Protein 5LDG (pdb70)

B-factor: mean 19.34, std 11.04, range [6.92, 69.61]

Secondary structure (DSSP, 8-state):
--EEEESS-SSHHHHHHHHHHHHTT-EEEEEESSHHHHHHHHHHHHHHHT--GGGEEEEE--TT-HHHHHHHHHHHHHHTS--SEEEE-------EEEE-TTHHHHHHHHHHHHHHHHHTT--SPPP---SSSEEEE--HHHHHHHHIIIIIHHHHHHHHHHHHHTTSSS-EEEEE--GGG-GGG---HHHHHHHH-GGG--HHHHHHHHHHHHHHHHTT-TTTTT--SSSHHHHHHHHHHHHHHHHHHHH-TTSEEEEE---SB-SGGGTT-SSB-HHHHHHHHHHHHTPPTT---S-EE-HHHHHT--

Nearest PDB structures (foldseek):
  5ldg-assembly1_A  TM=1.003E+00  e=4.487E-65  Mentha x piperita
  5l51-assembly1_A  TM=9.576E-01  e=4.868E-38  Mentha x piperita
  5o98-assembly2_B  TM=9.513E-01  e=1.237E-37  Catharanthus roseus
  5o98-assembly1_A  TM=9.512E-01  e=1.201E-36  Catharanthus roseus
  3o26-assembly1_A  TM=8.860E-01  e=5.470E-38  Papaver somniferum

Solvent-accessible surface area: 13817 Å² total; per-residue (Å²): 151,109,28,0,0,0,2,23,0,30,113,23,26,0,18,16,0,0,51,26,0,0,107,127,37,2,14,0,0,0,0,0,148,55,89,142,122,0,86,97,6,47,129,113,0,21,154,86,24,136,38,75,113,113,62,0,23,25,42,51,4,35,10,54,66,109,75,13,6,56,48,0,16,103,45,0,147,92,110,39,34,38,0,2,2,0,0,4,20,22,32,43,18,12,24,97,40,93,55,61,64,52,0,9,18,39,13,15,102,23,1,54,160,5,10,121,39,13,115,92,48,52,192,139,14,75,134,66,182,28,184,22,138,14,72,13,57,47,116,44,103,21,2,73,80,0,0,36,15,2,1,24,0,7,9,71,0,1,71,35,0,12,83,9,0,106,118,10,114,37,7,8,1,0,1,11,5,15,16,10,2,27,52,80,0,1,93,11,102,110,0,53,44,17,3,38,54,79,144,153,21,55,43,123,59,0,33,99,0,0,83,57,0,12,128,12,18,146,97,56,94,27,131,121,28,81,4,2,83,11,5,0,5,25,1,1,0,16,2,0,2,18,2,9,0,46,24,1,10,133,136,35,94,86,2,48,1,2,0,0,10,11,19,24,4,87,9,76,81,12,87,106,30,15,100,30,47,40,44,68,0,0,76,0,0,9,46,2,1,34,8,72,105,69,15,51,34,11,46,62,20,41,38,114,139,0,57,84,54,118

Structure (mmCIF, N/CA/C/O backbone):
data_5LDG
#
_entry.id   5LDG
#
_cell.length_a   60.560
_cell.length_b   65.490
_cell.length_c   95.109
_cell.angle_alpha   90.00
_cell.angle_beta   90.00
_cell.angle_gamma   90.00
#
_symmetry.space_group_name_H-M   'P 21 21 21'
#
loop_
_entity.id
_entity.type
_entity.pdbx_description
1 polymer '(-)-isopiperitenone reductase'
2 non-polymer 'NADP NICOTINAMIDE-ADENINE-DINUCLEOTIDE PHOSPHATE'
3 non-polymer (-)-Isopiperitenone
4 water water
#
loop_
_atom_site.group_PDB
_atom_site.id
_atom_site.type_symbol
_atom_site.label_atom_id
_atom_site.label_alt_id
_atom_site.label_comp_id
_atom_site.label_asym_id
_atom_site.label_entity_id
_atom_site.label_seq_id
_atom_site.pdbx_PDB_ins_code
_atom_site.Cartn_x
_atom_site.Cartn_y
_atom_site.Cartn_z
_atom_site.occupancy
_atom_site.B_iso_or_equiv
_atom_site.auth_seq_id
_atom_site.auth_comp_id
_atom_site.auth_asym_id
_atom_site.auth_atom_id
_atom_site.pdbx_PDB_model_num
ATOM 1 N N . GLN A 1 7 ? -26.896 -33.305 34.297 1.00 32.46 5 GLN A N 1
ATOM 2 C CA . GLN A 1 7 ? -26.777 -32.959 32.880 1.00 26.35 5 GLN A CA 1
ATOM 3 C C . GLN A 1 7 ? -25.524 -32.120 32.645 1.00 20.60 5 GLN A C 1
ATOM 4 O O . GLN A 1 7 ? -24.945 -31.598 33.576 1.00 21.04 5 GLN A O 1
ATOM 17 N N . ARG A 1 8 ? -25.124 -31.961 31.378 1.00 16.43 6 ARG A N 1
ATOM 18 C CA A ARG A 1 8 ? -24.105 -30.998 30.985 0.54 14.24 6 ARG A CA 1
ATOM 19 C CA B ARG A 1 8 ? -24.111 -30.998 30.987 0.46 14.39 6 ARG A CA 1
ATOM 20 C C . ARG A 1 8 ? -24.777 -29.886 30.188 1.00 13.85 6 ARG A C 1
ATOM 21 O O . ARG A 1 8 ? -25.703 -30.143 29.406 1.00 14.87 6 ARG A O 1
ATOM 59 N N . TYR A 1 9 ? -24.295 -28.658 30.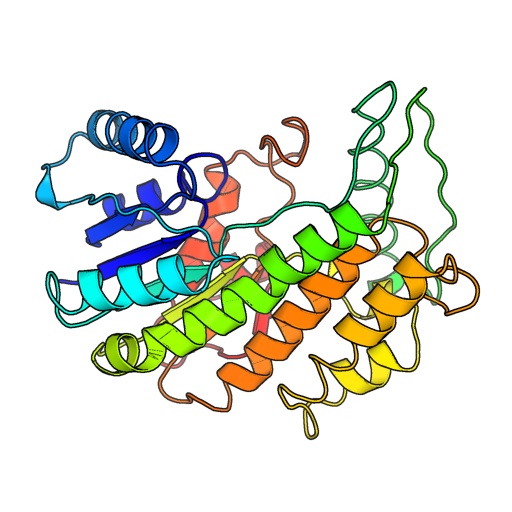376 1.00 11.27 7 TYR A N 1
ATOM 60 C CA . TYR A 1 9 ? -24.844 -27.470 29.727 1.00 10.63 7 TYR A CA 1
ATOM 61 C C . TYR A 1 9 ? -23.738 -26.768 28.963 1.00 10.12 7 TYR A C 1
ATOM 62 O O . TYR A 1 9 ? -22.641 -26.567 29.498 1.00 11.36 7 TYR A O 1
ATOM 80 N N . ALA A 1 10 ? -24.045 -26.331 27.736 1.00 9.96 8 ALA A N 1
ATOM 81 C CA . ALA A 1 10 ? -23.085 -25.629 26.897 1.00 8.62 8 ALA A CA 1
ATOM 82 C C . ALA A 1 10 ? -23.705 -24.341 26.404 1.00 10.08 8 ALA A C 1
ATOM 83 O O . ALA A 1 10 ? -24.852 -24.338 25.983 1.00 13.32 8 ALA A O 1
ATOM 90 N N . LEU A 1 11 ? -22.927 -23.268 26.404 1.00 8.66 9 LEU A N 1
ATOM 91 C CA . LEU A 1 11 ? -23.355 -21.999 25.834 1.00 8.34 9 LEU A CA 1
ATOM 92 C C . LEU A 1 11 ? -22.494 -21.736 24.612 1.00 7.91 9 LEU A C 1
ATOM 93 O O . LEU A 1 11 ? -21.267 -21.821 24.691 1.00 8.98 9 LEU A O 1
ATOM 98 N N . VAL A 1 12 ? -23.133 -21.408 23.491 1.00 7.98 10 VAL A N 1
ATOM 99 C CA . VAL A 1 12 ? -22.416 -21.096 22.257 1.00 7.68 10 VAL A CA 1
ATOM 100 C C . VAL A 1 12 ? -22.784 -19.673 21.843 1.00 7.11 10 VAL A C 1
ATOM 101 O O . VAL A 1 12 ? -23.972 -19.338 21.747 1.00 7.97 10 VAL A O 1
ATOM 114 N N . THR A 1 13 ? -21.775 -18.844 21.586 1.00 7.62 11 THR A N 1
ATOM 115 C CA . THR A 1 13 ? -22.028 -17.490 21.132 1.00 7.47 11 THR A CA 1
ATOM 116 C C . THR A 1 13 ? -22.082 -17.449 19.605 1.00 7.25 11 THR A C 1
ATOM 117 O O . THR A 1 13 ? -21.498 -18.289 18.915 1.00 7.84 11 THR A O 1
ATOM 128 N N . GLY A 1 14 ? -22.786 -16.453 19.064 1.00 8.07 12 GLY A N 1
ATOM 129 C CA . GLY A 1 14 ? -22.897 -16.322 17.621 1.00 8.40 12 GLY A CA 1
ATOM 130 C C . GLY A 1 14 ? -23.455 -17.573 16.973 1.00 8.33 12 GLY A C 1
ATOM 131 O O . GLY A 1 14 ? -22.863 -18.119 16.034 1.00 9.48 12 GLY A O 1
ATOM 135 N N . ALA A 1 15 ? -24.593 -18.055 17.494 1.00 8.48 13 ALA A N 1
ATOM 136 C CA . ALA A 1 15 ? -25.085 -19.378 17.157 1.00 8.80 13 ALA A CA 1
ATOM 137 C C . ALA A 1 15 ? -26.317 -19.365 16.266 1.00 9.00 13 ALA A C 1
ATOM 138 O O . ALA A 1 15 ? -26.908 -20.423 16.022 1.00 9.76 13 ALA A O 1
ATOM 145 N N . ASN A 1 16 ? -26.743 -18.193 15.784 1.00 8.58 14 ASN A N 1
ATOM 146 C CA . ASN A 1 16 ? -27.892 -18.135 14.903 1.00 9.07 14 ASN A CA 1
ATOM 147 C C . ASN A 1 16 ? -27.588 -18.584 13.492 1.00 9.49 14 ASN A C 1
ATOM 148 O O . ASN A 1 16 ? -28.529 -18.806 12.747 1.00 11.02 14 ASN A O 1
ATOM 159 N N . LYS A 1 17 ? -26.328 -18.689 13.092 1.00 8.71 15 LYS A N 1
ATOM 160 C CA . LYS A 1 17 ? -25.979 -19.108 11.748 1.00 9.01 15 LYS A CA 1
ATOM 161 C C . LYS A 1 17 ? -24.544 -19.603 11.773 1.00 8.63 15 LYS A C 1
ATOM 162 O O . LYS A 1 17 ? -23.851 -19.538 12.795 1.00 9.43 15 LYS A O 1
ATOM 181 N N . GLY A 1 18 ? -24.086 -20.081 10.630 1.00 8.92 16 GLY A N 1
ATOM 182 C CA . GLY A 1 18 ? -22.707 -20.403 10.436 1.00 10.20 16 GLY A CA 1
ATOM 183 C C . GLY A 1 18 ? -22.224 -21.549 11.297 1.00 9.10 16 GLY A C 1
ATOM 184 O O . GLY A 1 18 ? -22.963 -22.468 11.646 1.00 10.37 16 GLY A O 1
ATOM 188 N N . ILE A 1 19 ? -20.945 -21.489 11.639 1.00 8.28 17 ILE A N 1
ATOM 189 C CA . ILE A 1 19 ? -20.329 -22.561 12.411 1.00 8.40 17 ILE A CA 1
ATOM 190 C C . ILE A 1 19 ? -21.017 -22.710 13.761 1.00 8.21 17 ILE A C 1
ATOM 191 O O . ILE A 1 19 ? -21.236 -23.817 14.237 1.00 9.42 17 ILE A O 1
ATOM 207 N N . GLY A 1 20 ? -21.390 -21.600 14.390 1.00 8.01 18 GLY A N 1
ATOM 208 C CA . GLY A 1 20 ? -21.979 -21.649 15.710 1.00 8.55 18 GLY A CA 1
ATOM 209 C C . GLY A 1 20 ? -23.257 -22.457 15.751 1.00 7.67 18 GLY A C 1
ATOM 210 O O . GLY A 1 20 ? -23.523 -23.211 16.701 1.00 8.15 18 GLY A O 1
ATOM 214 N N . PHE A 1 21 ? -24.103 -22.280 14.739 1.00 8.20 19 PHE A N 1
ATOM 215 C CA . PHE A 1 21 ? -25.337 -23.062 14.638 1.00 8.12 19 PHE A CA 1
ATOM 216 C C . PHE A 1 21 ? -25.025 -24.549 14.590 1.00 7.85 19 PHE A C 1
ATOM 217 O O . PHE A 1 21 ? -25.705 -25.361 15.241 1.00 8.58 19 PHE A O 1
ATOM 234 N N . GLU A 1 22 ? -24.023 -24.932 13.805 1.00 8.08 20 GLU A N 1
ATOM 235 C CA A GLU A 1 22 ? -23.674 -26.351 13.708 0.53 7.24 20 GLU A CA 1
ATOM 236 C CA B GLU A 1 22 ? -23.635 -26.338 13.684 0.47 8.40 20 GLU A CA 1
ATOM 237 C C . GLU A 1 22 ? -23.013 -26.874 14.976 1.00 7.75 20 GLU A C 1
ATOM 238 O O . GLU A 1 22 ? -23.157 -28.056 15.293 1.00 8.80 20 GLU A O 1
ATOM 249 N N . ILE A 1 23 ? -22.259 -26.040 15.702 1.00 7.28 21 ILE A N 1
ATOM 250 C CA . ILE A 1 23 ? -21.752 -26.469 16.997 1.00 7.07 21 ILE A CA 1
ATOM 251 C C . ILE A 1 23 ? -22.922 -26.846 17.892 1.00 7.40 21 ILE A C 1
ATOM 252 O O . ILE A 1 23 ? -22.881 -27.852 18.600 1.00 8.39 21 ILE A O 1
ATOM 268 N N . CYS A 1 24 ? -23.966 -26.011 17.917 1.00 7.65 22 CYS A N 1
ATOM 269 C CA . CYS A 1 24 ? -25.134 -26.328 18.720 1.00 7.68 22 CYS A CA 1
ATOM 270 C C . CYS A 1 24 ? -25.738 -27.661 18.312 1.00 8.24 22 CYS A C 1
ATOM 271 O O . CYS A 1 24 ? -26.109 -28.468 19.172 1.00 9.13 22 CYS A O 1
ATOM 279 N N . ARG A 1 25 ? -25.860 -27.912 17.003 1.00 8.57 23 ARG A N 1
ATOM 280 C CA . ARG A 1 25 ? -26.401 -29.183 16.537 1.00 8.23 23 ARG A CA 1
ATOM 281 C C . ARG A 1 25 ? -25.593 -30.354 17.080 1.00 9.02 23 ARG A C 1
ATOM 282 O O . ARG A 1 25 ? -26.146 -31.316 17.629 1.00 9.87 23 ARG A O 1
ATOM 303 N N . GLN A 1 26 ? -24.278 -30.296 16.915 1.00 8.74 24 GLN A N 1
ATOM 304 C CA . GLN A 1 26 ? -23.428 -31.425 17.262 1.00 9.26 24 GLN A CA 1
ATOM 305 C C . GLN A 1 26 ? -23.367 -31.653 18.757 1.00 9.42 24 GLN A C 1
ATOM 306 O O . GLN A 1 26 ? -23.333 -32.798 19.206 1.00 11.37 24 GLN A O 1
ATOM 320 N N . LEU A 1 27 ? -23.333 -30.585 19.543 1.00 9.02 25 LEU A N 1
ATOM 321 C CA . LEU A 1 27 ? -23.367 -30.787 20.987 1.00 8.93 25 LEU A CA 1
ATOM 322 C C . LEU A 1 27 ? -24.702 -31.352 21.437 1.00 9.97 25 LEU A C 1
ATOM 323 O O . LEU A 1 27 ? -24.755 -32.233 22.307 1.00 11.30 25 LEU A O 1
ATOM 339 N N . ALA A 1 28 ? -25.811 -30.845 20.879 1.00 9.38 26 ALA A N 1
ATOM 340 C CA . ALA A 1 28 ? -27.115 -31.352 21.282 1.00 10.75 26 ALA A CA 1
ATOM 341 C C . ALA A 1 28 ? -27.243 -32.825 20.936 1.00 12.25 26 ALA A C 1
ATOM 342 O O . ALA A 1 28 ? -27.831 -33.596 21.697 1.00 14.26 26 ALA A O 1
ATOM 349 N N . GLU A 1 29 ? -26.683 -33.231 19.797 1.00 13.55 27 GLU A N 1
ATOM 350 C CA . GLU A 1 29 ? -26.727 -34.636 19.401 1.00 15.48 27 GLU A CA 1
ATOM 351 C C . GLU A 1 29 ? -25.988 -35.521 20.385 1.00 16.79 27 GLU A C 1
ATOM 352 O O . GLU A 1 29 ? -26.272 -36.721 20.463 1.00 21.17 27 GLU A O 1
ATOM 364 N N . LYS A 1 30 ? -25.012 -34.974 21.109 1.00 17.22 28 LYS A N 1
ATOM 365 C CA . LYS A 1 30 ? -24.301 -35.732 22.129 1.00 20.12 28 LYS A CA 1
ATOM 366 C C . LYS A 1 30 ? -25.065 -35.783 23.446 1.00 21.27 28 LYS A C 1
ATOM 367 O O . LYS A 1 30 ? -24.577 -36.401 24.398 1.00 25.35 28 LYS A O 1
ATOM 386 N N . GLY A 1 31 ? -26.228 -35.145 23.541 1.00 19.17 29 GLY A N 1
ATOM 387 C CA . GLY A 1 31 ? -27.014 -35.121 24.752 1.00 19.01 29 GLY A CA 1
ATOM 388 C C . GLY A 1 31 ? -26.747 -33.958 25.670 1.00 18.07 29 GLY A C 1
ATOM 389 O O . GLY A 1 31 ? -27.287 -33.930 26.784 1.00 21.40 29 GLY A O 1
ATOM 393 N N . ILE A 1 32 ? -25.951 -33.011 25.249 1.00 13.62 30 ILE A N 1
ATOM 394 C CA . ILE A 1 32 ? -25.662 -31.839 26.042 1.00 13.42 30 ILE A CA 1
ATOM 395 C C . ILE A 1 32 ? -26.784 -30.847 25.834 1.00 12.07 30 ILE A C 1
ATOM 396 O O . ILE A 1 32 ? -27.260 -30.669 24.704 1.00 12.59 30 ILE A O 1
ATOM 412 N N . ILE A 1 33 ? -27.227 -30.208 26.919 1.00 11.77 31 ILE A N 1
ATOM 413 C CA . ILE A 1 33 ? -28.265 -29.188 26.815 1.00 12.30 31 ILE A CA 1
ATOM 414 C C . ILE A 1 33 ? -27.584 -27.913 26.359 1.00 10.04 31 ILE A C 1
ATOM 415 O O . ILE A 1 33 ? -26.629 -27.445 26.987 1.00 12.04 31 ILE A O 1
ATOM 431 N N . VAL A 1 34 ? -28.048 -27.364 25.244 1.00 9.61 32 VAL A N 1
ATOM 432 C CA . VAL A 1 34 ? -27.365 -26.266 24.593 1.00 9.10 32 VAL A CA 1
ATOM 433 C C . VAL A 1 34 ? -28.154 -24.983 24.787 1.00 9.76 32 VAL A C 1
ATOM 434 O O . VAL A 1 34 ? -29.366 -24.935 24.511 1.00 10.49 32 VAL A O 1
ATOM 447 N N . ILE A 1 35 ? -27.444 -23.940 25.205 1.00 9.13 33 ILE A N 1
ATOM 448 C CA . ILE A 1 35 ? -27.961 -22.576 25.200 1.00 9.83 33 ILE A CA 1
ATOM 449 C C . ILE A 1 35 ? -27.442 -21.904 23.931 1.00 8.60 33 ILE A C 1
ATOM 450 O O . ILE A 1 35 ? -26.253 -21.561 23.816 1.00 9.76 33 ILE A O 1
ATOM 455 N N . LEU A 1 36 ? -28.324 -21.802 22.944 1.00 9.30 34 LEU A N 1
ATOM 456 C CA . LEU A 1 36 ? -28.036 -21.140 21.681 1.00 8.25 34 LEU A CA 1
ATOM 457 C C . LEU A 1 36 ? -28.225 -19.658 21.919 1.00 8.58 34 LEU A C 1
ATOM 458 O O . LEU A 1 36 ? -29.290 -19.239 22.370 1.00 10.71 34 LEU A O 1
ATOM 474 N N . THR A 1 37 ? -27.198 -18.866 21.651 1.00 8.21 35 THR A N 1
ATOM 475 C CA . THR A 1 37 ? -27.292 -17.437 21.896 1.00 9.08 35 THR A CA 1
ATOM 476 C C . THR A 1 37 ? -27.042 -16.664 20.606 1.00 8.45 35 THR A C 1
ATOM 477 O O . THR A 1 37 ? -26.370 -17.143 19.683 1.00 9.39 35 THR A O 1
ATOM 488 N N . SER A 1 38 ? -27.583 -15.450 20.555 1.00 9.29 36 SER A N 1
ATOM 489 C CA A SER A 1 38 ? -27.375 -14.589 19.402 0.48 10.50 36 SER A CA 1
ATOM 490 C CA B SER A 1 38 ? -27.463 -14.601 19.381 0.52 8.96 36 SER A CA 1
ATOM 491 C C . SER A 1 38 ? -27.659 -13.158 19.821 1.00 8.87 36 SER A C 1
ATOM 492 O O . SER A 1 38 ? -28.411 -12.904 20.758 1.00 9.81 36 SER A O 1
ATOM 505 N N . ARG A 1 39 ? -27.031 -12.231 19.113 1.00 8.89 37 ARG A N 1
ATOM 506 C CA . ARG A 1 39 ? -27.192 -10.828 19.484 1.00 10.05 37 ARG A CA 1
ATOM 507 C C . ARG A 1 39 ? -28.554 -10.277 19.113 1.00 11.18 37 ARG A C 1
ATOM 508 O O . ARG A 1 39 ? -29.065 -9.394 19.816 1.00 12.63 37 ARG A O 1
ATOM 529 N N . ASN A 1 40 ? -29.147 -10.767 18.022 1.00 10.58 38 ASN A N 1
ATOM 530 C CA . ASN A 1 40 ? -30.467 -10.354 17.584 1.00 12.53 38 ASN A CA 1
ATOM 531 C C . ASN A 1 40 ? -31.474 -11.399 18.063 1.00 12.70 38 ASN A C 1
ATOM 532 O O . ASN A 1 40 ? -31.344 -12.588 17.758 1.00 12.62 38 ASN A O 1
ATOM 543 N N A GLU A 1 41 ? -32.466 -10.946 18.828 0.48 14.26 39 GLU A N 1
ATOM 544 N N B GLU A 1 41 ? -32.471 -10.946 18.820 0.52 14.73 39 GLU A N 1
ATOM 545 C CA A GLU A 1 41 ? -33.444 -11.855 19.416 0.48 14.69 39 GLU A CA 1
ATOM 546 C CA B GLU A 1 41 ? -33.440 -11.861 19.413 0.52 15.60 39 GLU A CA 1
ATOM 547 C C A GLU A 1 41 ? -34.242 -12.596 18.344 0.48 14.94 39 GLU A C 1
ATOM 548 C C B GLU A 1 41 ? -34.260 -12.591 18.353 0.52 15.41 39 GLU A C 1
ATOM 549 O O A GLU A 1 41 ? -34.418 -13.818 18.422 0.48 15.34 39 GLU A O 1
ATOM 550 O O B GLU A 1 41 ? -34.468 -13.807 18.454 0.52 15.70 39 GLU A O 1
ATOM 573 N N . LYS A 1 42 ? -34.733 -11.875 17.329 1.00 14.93 40 LYS A N 1
ATOM 574 C CA . LYS A 1 42 ? -35.536 -12.527 16.298 1.00 15.74 40 LYS A CA 1
ATOM 575 C C . LYS A 1 42 ? -34.743 -13.611 15.570 1.00 14.54 40 LYS A C 1
ATOM 576 O O . LYS A 1 42 ? -35.230 -14.724 15.350 1.00 15.44 40 LYS A O 1
ATOM 582 N N . ARG A 1 43 ? -33.520 -13.300 15.170 1.00 13.70 41 ARG A N 1
ATOM 583 C CA . ARG A 1 43 ? -32.710 -14.295 14.484 1.00 12.81 41 ARG A CA 1
ATOM 584 C C . ARG A 1 43 ? -32.439 -15.496 15.371 1.00 11.72 41 ARG A C 1
ATOM 585 O O . ARG A 1 43 ? -32.413 -16.630 14.884 1.00 12.13 41 ARG A O 1
ATOM 606 N N . GLY A 1 44 ? -32.198 -15.265 16.662 1.00 11.84 42 GLY A N 1
ATOM 607 C CA . GLY A 1 44 ? -31.898 -16.370 17.547 1.00 11.27 42 GLY A CA 1
ATOM 608 C C . GLY A 1 44 ? -33.102 -17.251 1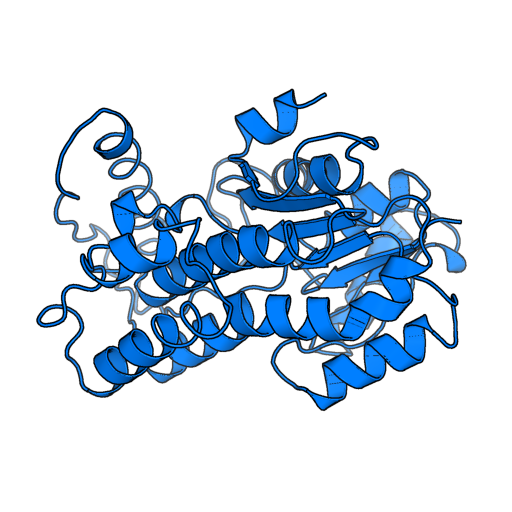7.802 1.00 11.21 42 GLY A C 1
ATOM 609 O O . GLY A 1 44 ? -32.981 -18.473 17.845 1.00 11.40 42 GLY A O 1
ATOM 610 N N . LEU A 1 45 ? -34.277 -16.647 17.992 1.00 11.98 43 LEU A N 1
ATOM 611 C CA . LEU A 1 45 ? -35.480 -17.443 18.185 1.00 13.23 43 LEU A CA 1
ATOM 612 C C . LEU A 1 45 ? -35.785 -18.271 16.951 1.00 12.85 43 LEU A C 1
ATOM 613 O O . LEU A 1 45 ? -36.181 -19.439 17.058 1.00 13.87 43 LEU A O 1
ATOM 629 N N . GLU A 1 46 ? -35.602 -17.696 15.763 1.00 12.87 44 GLU A N 1
ATOM 630 C CA . GLU A 1 46 ? -35.853 -18.460 14.543 1.00 12.23 44 GLU A CA 1
ATOM 631 C C . GLU A 1 46 ? -34.831 -19.577 14.380 1.00 11.28 44 GLU A C 1
ATOM 632 O O . GLU A 1 46 ? -35.186 -20.684 13.968 1.00 12.15 44 GLU A O 1
ATOM 644 N N . ALA A 1 47 ? -33.572 -19.320 14.738 1.00 10.69 45 ALA A N 1
ATOM 645 C CA . ALA A 1 47 ? -32.558 -20.356 14.674 1.00 9.91 45 ALA A CA 1
ATOM 646 C C . ALA A 1 47 ? -32.905 -21.493 15.618 1.00 10.25 45 ALA A C 1
ATOM 647 O O . ALA A 1 47 ? -32.760 -22.665 15.261 1.00 10.40 45 ALA A O 1
ATOM 654 N N . ARG A 1 48 ? -33.326 -21.165 16.850 1.00 10.37 46 ARG A N 1
ATOM 655 C CA . ARG A 1 48 ? -33.703 -22.222 17.771 1.00 10.52 46 ARG A CA 1
ATOM 656 C C . ARG A 1 48 ? -34.846 -23.048 17.204 1.00 11.09 46 ARG A C 1
ATOM 657 O O . ARG A 1 48 ? -34.850 -24.285 17.320 1.00 11.97 46 ARG A O 1
ATOM 678 N N A GLN A 1 49 ? -35.842 -22.385 16.620 0.70 10.82 47 GLN A N 1
ATOM 679 N N B GLN A 1 49 ? -35.863 -22.382 16.652 0.30 11.38 47 GLN A N 1
ATOM 680 C CA A GLN A 1 49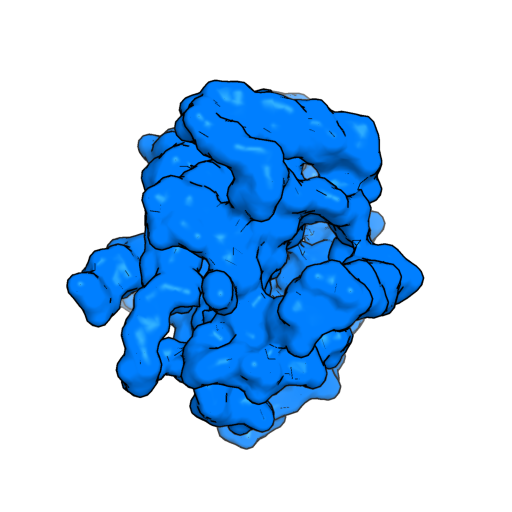 ? -36.971 -23.133 16.081 0.70 11.39 47 GLN A CA 1
ATOM 681 C CA B GLN A 1 49 ? -36.980 -23.108 16.055 0.30 11.88 47 GLN A CA 1
ATOM 682 C C A GLN A 1 49 ? -36.529 -24.069 14.964 0.70 10.72 47 GLN A C 1
ATOM 683 C C B GLN A 1 49 ? -36.485 -24.079 14.997 0.30 11.07 47 GLN A C 1
ATOM 684 O O A GLN A 1 49 ? -36.954 -25.234 14.898 0.70 11.12 47 GLN A O 1
ATOM 685 O O B GLN A 1 49 ? -36.833 -25.268 14.999 0.30 11.54 47 GLN A O 1
ATOM 696 N N . LYS A 1 50 ? -35.670 -23.576 14.072 1.00 10.01 48 LYS A N 1
ATOM 697 C CA . LYS A 1 50 ? -35.190 -24.395 12.973 1.00 9.97 48 LYS A CA 1
ATOM 698 C C . LYS A 1 50 ? -34.393 -25.572 13.494 1.00 9.63 48 LYS A C 1
ATOM 699 O O . LYS A 1 50 ? -34.578 -26.709 13.042 1.00 10.34 48 LYS A O 1
ATOM 718 N N . LEU A 1 51 ? -33.460 -25.318 14.410 1.00 9.51 49 LEU A N 1
ATOM 719 C CA . LEU A 1 51 ? -32.600 -26.395 14.896 1.00 9.32 49 LEU A CA 1
ATOM 720 C C . LEU A 1 51 ? -33.387 -27.438 15.667 1.00 9.66 49 LEU A C 1
ATOM 721 O O . LEU A 1 51 ? -33.135 -28.645 15.540 1.00 10.94 49 LEU A O 1
ATOM 737 N N . LEU A 1 52 ? -34.339 -26.998 16.480 1.00 10.24 50 LEU A N 1
ATOM 738 C CA . LEU A 1 52 ? -35.166 -27.953 17.202 1.00 11.57 50 LEU A CA 1
ATOM 739 C C . LEU A 1 52 ? -35.907 -28.860 16.234 1.00 11.37 50 LEU A C 1
ATOM 740 O O . LEU A 1 52 ? -36.009 -30.075 16.449 1.00 12.76 50 LEU A O 1
ATOM 756 N N . LYS A 1 53 ? -36.430 -28.280 15.154 1.00 11.75 51 LYS A N 1
ATOM 757 C CA . LYS A 1 53 ? -37.112 -29.069 14.135 1.00 11.77 51 LYS A CA 1
ATOM 758 C C . LYS A 1 53 ? -36.161 -30.087 13.517 1.00 11.74 51 LYS A C 1
ATOM 759 O O . LYS A 1 53 ? -36.506 -31.267 13.369 1.00 13.47 51 LYS A O 1
ATOM 778 N N . GLU A 1 54 ? -34.972 -29.633 13.109 1.00 10.94 52 GLU A N 1
ATOM 779 C CA . GLU A 1 54 ? -34.026 -30.521 12.444 1.00 11.13 52 GLU A CA 1
ATOM 780 C C . GLU A 1 54 ? -33.513 -31.606 13.371 1.00 12.26 52 GLU A C 1
ATOM 781 O O . GLU A 1 54 ? -33.322 -32.744 12.939 1.00 15.48 52 GLU A O 1
ATOM 793 N N . LEU A 1 55 ? -33.247 -31.269 14.628 1.00 10.87 53 LEU A N 1
ATOM 794 C CA . LEU A 1 55 ? -32.823 -32.271 15.606 1.00 11.62 53 LEU A CA 1
ATOM 795 C C . LEU A 1 55 ? -33.930 -33.257 15.910 1.00 11.59 53 LEU A C 1
ATOM 796 O O . LEU A 1 55 ? -33.649 -34.417 16.225 1.00 12.15 53 LEU A O 1
ATOM 812 N N . ASN A 1 56 ? -35.169 -32.784 15.887 1.00 12.32 54 ASN A N 1
ATOM 813 C CA . ASN A 1 56 ? -36.340 -33.604 16.180 1.00 12.28 54 ASN A CA 1
ATOM 814 C C . ASN A 1 56 ? -36.343 -34.076 17.627 1.00 12.56 54 ASN A C 1
ATOM 815 O O . ASN A 1 56 ? -36.854 -35.154 17.938 1.00 13.88 54 ASN A O 1
ATOM 826 N N . VAL A 1 57 ? -35.823 -33.255 18.534 1.00 14.94 55 VAL A N 1
ATOM 827 C CA . VAL A 1 57 ? -35.697 -33.611 19.936 1.00 15.85 55 VAL A CA 1
ATOM 828 C C . VAL A 1 57 ? -36.671 -32.802 20.783 1.00 16.71 55 VAL A C 1
ATOM 829 O O . VAL A 1 57 ? -37.320 -31.856 20.328 1.00 17.17 55 VAL A O 1
ATOM 842 N N . SER A 1 58 ? -36.726 -33.151 22.053 1.00 18.01 56 SER A N 1
ATOM 843 C CA . SER A 1 58 ? -37.628 -32.462 22.944 1.00 19.07 56 SER A CA 1
ATOM 844 C C . SER A 1 58 ? -37.195 -31.016 23.204 1.00 19.01 56 SER A C 1
ATOM 845 O O . SER A 1 58 ? -36.025 -30.658 23.113 1.00 16.89 56 SER A O 1
ATOM 853 N N . GLU A 1 59 ? -38.178 -30.198 23.586 1.00 19.24 57 GLU A N 1
ATOM 854 C CA . GLU A 1 59 ? -37.986 -28.757 23.753 1.00 19.91 57 GLU A CA 1
ATOM 855 C C . GLU A 1 59 ? -36.908 -28.422 24.772 1.00 17.82 57 GLU A C 1
ATOM 856 O O . GLU A 1 59 ? -36.268 -27.376 24.659 1.00 18.93 57 GLU A O 1
ATOM 868 N N . ASN A 1 60 ? -36.732 -29.244 25.802 1.00 16.81 58 ASN A N 1
ATOM 869 C CA . ASN A 1 60 ? -35.802 -28.886 26.860 1.00 17.90 58 ASN A CA 1
ATOM 870 C C . ASN A 1 60 ? -34.341 -29.097 26.475 1.00 16.40 58 ASN A C 1
ATOM 871 O O . ASN A 1 60 ? -33.450 -28.712 27.249 1.00 18.94 58 ASN A O 1
ATOM 882 N N . ARG A 1 61 ? -34.082 -29.620 25.278 1.00 14.72 59 ARG A N 1
ATOM 883 C CA . ARG A 1 61 ? -32.734 -29.909 24.829 1.00 14.74 59 ARG A CA 1
ATOM 884 C C . ARG A 1 61 ? -32.019 -28.674 24.298 1.00 13.63 59 ARG A C 1
ATOM 885 O O . ARG A 1 61 ? -30.790 -28.680 24.210 1.00 14.34 59 ARG A O 1
ATOM 906 N N . LEU A 1 62 ? -32.754 -27.620 23.952 1.00 12.45 60 LEU A N 1
ATOM 907 C CA . LEU A 1 62 ? -32.159 -26.448 23.311 1.00 12.18 60 LEU A CA 1
ATOM 908 C C . LEU A 1 62 ? -32.895 -25.221 23.814 1.00 12.68 60 LEU A C 1
ATOM 909 O O . LEU A 1 62 ? -34.118 -25.153 23.706 1.00 16.94 60 LEU A O 1
ATOM 925 N N . VAL A 1 63 ? -32.167 -24.265 24.363 1.00 11.72 61 VAL A N 1
ATOM 926 C CA A VAL A 1 63 ? -32.732 -23.067 24.967 0.67 14.39 61 VAL A CA 1
ATOM 927 C CA B VAL A 1 63 ? -32.758 -23.070 24.942 0.33 13.83 61 VAL A CA 1
ATOM 928 C C . VAL A 1 63 ? -32.103 -21.858 24.298 1.00 12.54 61 VAL A C 1
ATOM 929 O O . VAL A 1 63 ? -30.923 -21.882 23.960 1.00 15.18 61 VAL A O 1
ATOM 952 N N . PHE A 1 64 ? -32.872 -20.808 24.099 1.00 12.38 62 PHE A N 1
ATOM 953 C CA . PHE A 1 64 ? -32.364 -19.580 23.512 1.00 11.96 62 PHE A CA 1
ATOM 954 C C . PHE A 1 64 ? -32.138 -18.522 24.583 1.00 11.35 62 PHE A C 1
ATOM 955 O O . PHE A 1 64 ? -32.956 -18.365 25.489 1.00 13.67 62 PHE A O 1
ATOM 972 N N . HIS A 1 65 ? -31.079 -17.735 24.437 1.00 11.47 63 HIS A N 1
ATOM 973 C CA . HIS A 1 65 ? -30.975 -16.480 25.180 1.00 10.67 63 HIS A CA 1
ATOM 974 C C . HIS A 1 65 ? -30.214 -15.467 24.343 1.00 9.57 63 HIS A C 1
ATOM 975 O O . HIS A 1 65 ? -29.239 -15.804 23.685 1.00 10.27 63 HIS A O 1
ATOM 989 N N . GLN A 1 66 ? -30.633 -14.207 24.419 1.00 9.64 64 GLN A N 1
ATOM 990 C CA . GLN A 1 66 ? -29.928 -13.157 23.710 1.00 9.72 64 GLN A CA 1
ATOM 991 C C . GLN A 1 66 ? -28.539 -12.967 24.323 1.00 9.94 64 GLN A C 1
ATOM 992 O O . GLN A 1 66 ? -28.353 -13.064 25.546 1.00 11.03 64 GLN A O 1
ATOM 1006 N N . LEU A 1 67 ? -27.566 -12.671 23.468 1.00 9.07 65 LEU A N 1
ATOM 1007 C CA . LEU A 1 67 ? -26.222 -12.338 23.937 1.00 9.12 65 LEU A CA 1
ATOM 1008 C C . LEU A 1 67 ? -25.484 -11.601 22.830 1.00 8.40 65 LEU A C 1
ATOM 1009 O O . LEU A 1 67 ? -25.228 -12.176 21.761 1.00 8.80 65 LEU A O 1
ATOM 1025 N N . ASP A 1 68 ? -25.131 -10.348 23.096 1.00 8.70 66 ASP A N 1
ATOM 1026 C CA . ASP A 1 68 ? -24.209 -9.575 22.273 1.00 8.69 66 ASP A CA 1
ATOM 1027 C C . ASP A 1 68 ? -22.929 -9.479 23.087 1.00 8.94 66 ASP A C 1
ATOM 1028 O O . ASP A 1 68 ? -22.935 -8.876 24.167 1.00 10.10 66 ASP A O 1
ATOM 1037 N N . VAL A 1 69 ? -21.847 -10.090 22.579 1.00 8.41 67 VAL A N 1
ATOM 1038 C CA . VAL A 1 69 ? -20.605 -10.184 23.346 1.00 9.63 67 VAL A CA 1
ATOM 1039 C C . VAL A 1 69 ? -19.885 -8.856 23.475 1.00 9.75 67 VAL A C 1
ATOM 1040 O O . VAL A 1 69 ? -18.895 -8.781 24.205 1.00 11.52 67 VAL A O 1
ATOM 1053 N N . THR A 1 70 ? -20.372 -7.809 22.805 1.00 10.08 68 THR A N 1
ATOM 1054 C CA . THR A 1 70 ? -19.795 -6.478 22.917 1.00 10.49 68 THR A CA 1
ATOM 1055 C C . THR A 1 70 ? -20.564 -5.592 23.878 1.00 12.64 68 THR A C 1
ATOM 1056 O O . THR A 1 70 ? -20.199 -4.430 24.052 1.00 15.72 68 THR A O 1
ATOM 1067 N N . ASP A 1 71 ? -21.619 -6.104 24.497 1.00 12.17 69 ASP A N 1
ATOM 1068 C CA . ASP A 1 71 ? -22.463 -5.328 25.383 1.00 12.91 69 ASP A CA 1
ATOM 1069 C C . ASP A 1 71 ? -22.381 -5.891 26.796 1.00 11.85 69 ASP A C 1
ATOM 1070 O O . ASP A 1 71 ? -22.791 -7.026 27.027 1.00 13.31 69 ASP A O 1
ATOM 1079 N N . LEU A 1 72 ? -21.852 -5.104 27.738 1.00 12.55 70 LEU A N 1
ATOM 1080 C CA . LEU A 1 72 ? -21.598 -5.631 29.073 1.00 12.98 70 LEU A CA 1
ATOM 1081 C C . LEU A 1 72 ? -22.874 -6.052 29.791 1.00 12.16 70 LEU A C 1
ATOM 1082 O O . LEU A 1 72 ? -22.866 -7.027 30.547 1.00 13.31 70 LEU A O 1
ATOM 1098 N N . ALA A 1 73 ? -23.973 -5.328 29.590 1.00 11.84 71 ALA A N 1
ATOM 1099 C CA . ALA A 1 73 ? -25.224 -5.710 30.220 1.00 11.81 71 ALA A CA 1
ATOM 1100 C C . ALA A 1 73 ? -25.711 -7.049 29.695 1.00 11.15 71 ALA A C 1
ATOM 1101 O O . ALA A 1 73 ? -26.274 -7.852 30.447 1.00 13.33 71 ALA A O 1
ATOM 1108 N N . SER A 1 74 ? -25.532 -7.294 28.397 1.00 11.77 72 SER A N 1
ATOM 1109 C CA . SER A 1 74 ? -25.974 -8.541 27.804 1.00 11.55 72 SER A CA 1
ATOM 1110 C C . SER A 1 74 ? -25.153 -9.702 28.346 1.00 11.37 72 SER A C 1
ATOM 1111 O O . SER A 1 74 ? -25.696 -10.763 28.680 1.00 11.85 72 SER A O 1
ATOM 1119 N N . VAL A 1 75 ? -23.849 -9.494 28.480 1.00 11.74 73 VAL A N 1
ATOM 1120 C CA . VAL A 1 75 ? -22.967 -10.489 29.077 1.00 12.72 73 VAL A CA 1
ATOM 1121 C C . VAL A 1 75 ? -23.402 -10.791 30.508 1.00 13.11 73 VAL A C 1
ATOM 1122 O O . VAL A 1 75 ? -23.534 -11.951 30.912 1.00 14.14 73 VAL A O 1
ATOM 1135 N N . ALA A 1 76 ? -23.615 -9.748 31.316 1.00 12.59 74 ALA A N 1
ATOM 1136 C CA . ALA A 1 76 ? -24.011 -9.984 32.696 1.00 14.70 74 ALA A CA 1
ATOM 1137 C C . ALA A 1 76 ? -25.344 -10.729 32.771 1.00 14.36 74 ALA A C 1
ATOM 1138 O O . ALA A 1 76 ? -25.549 -11.587 33.643 1.00 16.25 74 ALA A O 1
ATOM 1145 N N . ALA A 1 77 ? -26.286 -10.377 31.904 1.00 14.07 75 ALA A N 1
ATOM 1146 C CA . ALA A 1 77 ? -27.609 -10.976 31.985 1.00 14.72 75 ALA A CA 1
ATOM 1147 C C . ALA A 1 77 ? -27.598 -12.448 31.633 1.00 13.54 75 ALA A C 1
ATOM 1148 O O . ALA A 1 77 ? -28.387 -13.208 32.200 1.00 14.03 75 ALA A O 1
ATOM 1155 N N . VAL A 1 78 ? -26.721 -12.883 30.725 1.00 13.36 76 VAL A N 1
ATOM 1156 C CA . VAL A 1 78 ? -26.714 -14.302 30.392 1.00 13.81 76 VAL A CA 1
ATOM 1157 C C . VAL A 1 78 ? -26.185 -15.109 31.569 1.00 13.99 76 VAL A C 1
ATOM 1158 O O . VAL A 1 78 ? -26.641 -16.230 31.824 1.00 14.23 76 VAL A O 1
ATOM 1171 N N . ALA A 1 79 ? -25.221 -14.557 32.305 1.00 14.44 77 ALA A N 1
ATOM 1172 C CA . ALA A 1 79 ? -24.727 -15.231 33.502 1.00 14.94 77 ALA A CA 1
ATOM 1173 C C . ALA A 1 79 ? -25.815 -15.361 34.562 1.00 14.53 77 ALA A C 1
ATOM 1174 O O . ALA A 1 79 ? -25.967 -16.417 35.179 1.00 16.65 77 ALA A O 1
ATOM 1181 N N . VAL A 1 80 ? -26.596 -14.302 34.776 1.00 15.20 78 VAL A N 1
ATOM 1182 C CA . VAL A 1 80 ? -27.716 -14.369 35.720 1.00 15.78 78 VAL A CA 1
ATOM 1183 C C . VAL A 1 80 ? -28.710 -15.445 35.302 1.00 14.99 78 VAL A C 1
ATOM 1184 O O . VAL A 1 80 ? -29.197 -16.219 36.132 1.00 17.18 78 VAL A O 1
ATOM 1197 N N . PHE A 1 81 ? -29.011 -15.514 34.004 1.00 15.11 79 PHE A N 1
ATOM 1198 C CA . PHE A 1 81 ? -29.943 -16.495 33.469 1.00 14.66 79 PHE A CA 1
ATOM 1199 C C . PHE A 1 81 ? -29.449 -17.919 33.714 1.00 14.12 79 PHE A C 1
ATOM 1200 O O . PHE A 1 81 ? -30.205 -18.782 34.173 1.00 16.20 79 PHE A O 1
ATOM 1217 N N . ILE A 1 82 ? -28.194 -18.200 33.367 1.00 12.96 80 ILE A N 1
ATOM 1218 C CA . ILE A 1 82 ? -27.670 -19.551 33.543 1.00 13.56 80 ILE A CA 1
ATOM 1219 C C . ILE A 1 82 ? -27.702 -19.948 35.006 1.00 15.48 80 ILE A C 1
ATOM 1220 O O . ILE A 1 82 ? -28.070 -21.081 35.349 1.00 16.21 80 ILE A O 1
ATOM 1225 N N . LYS A 1 83 ? -27.318 -19.024 35.891 1.00 14.81 81 LYS A N 1
ATOM 1226 C CA . LYS A 1 83 ? -27.326 -19.316 37.316 1.00 15.95 81 LYS A CA 1
ATOM 1227 C C . LYS A 1 83 ? -28.725 -19.687 37.789 1.00 18.01 81 LYS A C 1
ATOM 1228 O O . LYS A 1 83 ? -28.899 -20.657 38.543 1.00 19.86 81 LYS A O 1
ATOM 1247 N N . SER A 1 84 ? -29.739 -18.927 37.353 1.00 19.21 82 SER A N 1
ATOM 1248 C CA A SER A 1 84 ? -31.105 -19.160 37.811 0.49 20.65 82 SER A CA 1
ATOM 1249 C CA B SER A 1 84 ? -31.107 -19.157 37.805 0.51 20.71 82 SER A CA 1
ATOM 1250 C C . SER A 1 84 ? -31.700 -20.432 37.211 1.00 20.08 82 SER A C 1
ATOM 1251 O O . SER A 1 84 ? -32.451 -21.149 37.883 1.00 22.95 82 SER A O 1
ATOM 1264 N N . LYS A 1 85 ? -31.403 -20.726 35.950 1.00 18.66 83 LYS A N 1
ATOM 1265 C CA . LYS A 1 85 ? -32.053 -21.854 35.291 1.00 19.81 83 LYS A CA 1
ATOM 1266 C C . LYS A 1 85 ? -31.334 -23.178 35.523 1.00 19.09 83 LYS A C 1
ATOM 1267 O O . LYS A 1 85 ? -31.985 -24.211 35.707 1.00 21.01 83 LYS A O 1
ATOM 1286 N N . PHE A 1 86 ? -30.014 -23.168 35.519 1.00 18.11 84 PHE A N 1
ATOM 1287 C CA . PHE A 1 86 ? -29.228 -24.391 35.512 1.00 17.73 84 PHE A CA 1
ATOM 1288 C C . PHE A 1 86 ? -28.266 -24.527 36.679 1.00 18.21 84 PHE A C 1
ATOM 1289 O O . PHE A 1 86 ? -27.950 -25.655 37.062 1.00 19.54 84 PHE A O 1
ATOM 1306 N N . GLY A 1 87 ? -27.738 -23.426 37.202 1.00 16.22 85 GLY A N 1
ATOM 1307 C CA . GLY A 1 87 ? -26.902 -23.452 38.392 1.00 16.07 85 GLY A CA 1
ATOM 1308 C C . GLY A 1 87 ? -25.433 -23.720 38.152 1.00 15.28 85 GLY A C 1
ATOM 1309 O O . GLY A 1 87 ? -24.643 -23.631 39.094 1.00 17.43 85 GLY A O 1
ATOM 1313 N N . LYS A 1 88 ? -25.039 -24.024 36.918 1.00 14.76 86 LYS A N 1
ATOM 1314 C CA . LYS A 1 88 ? -23.655 -24.266 36.544 1.00 13.71 86 LYS A CA 1
ATOM 1315 C C . LYS A 1 88 ? -23.580 -24.115 35.035 1.00 13.27 86 LYS A C 1
ATOM 1316 O O . LYS A 1 88 ? -24.602 -24.058 34.356 1.00 13.19 86 LYS A O 1
ATOM 1335 N N . LEU A 1 89 ? -22.360 -24.120 34.513 1.00 12.20 87 LEU A N 1
ATOM 1336 C CA . LEU A 1 89 ? -22.132 -24.238 33.081 1.00 11.24 87 LEU A CA 1
ATOM 1337 C C . LEU A 1 89 ? -20.964 -25.192 32.912 1.00 10.57 87 LEU A C 1
ATOM 1338 O O . LEU A 1 89 ? -19.992 -25.104 33.661 1.00 13.50 87 LEU A O 1
ATOM 1354 N N . ASP A 1 90 ? -21.045 -26.093 31.934 1.00 10.32 88 ASP A N 1
ATOM 1355 C CA . ASP A 1 90 ? -19.952 -27.022 31.684 1.00 9.96 88 ASP A CA 1
ATOM 1356 C C . ASP A 1 90 ? -19.041 -26.603 30.547 1.00 9.64 88 ASP A C 1
ATOM 1357 O O . ASP A 1 90 ? -17.834 -26.812 30.622 1.00 11.24 88 ASP A O 1
ATOM 1366 N N . ILE A 1 91 ? -19.616 -26.044 29.476 1.00 8.85 89 ILE A N 1
ATOM 1367 C CA . ILE A 1 91 ? -18.901 -25.740 28.247 1.00 9.09 89 ILE A CA 1
ATOM 1368 C C . ILE A 1 91 ? -19.280 -24.335 27.804 1.00 8.50 89 ILE A C 1
ATOM 1369 O O . ILE A 1 91 ? -20.468 -24.002 27.714 1.00 8.86 89 ILE A O 1
ATOM 1385 N N . LEU A 1 92 ? -18.266 -23.520 27.513 1.00 8.03 90 LEU A N 1
ATOM 1386 C CA . LEU A 1 92 ? -18.427 -22.227 26.851 1.00 7.64 90 LEU A CA 1
ATOM 1387 C C . LEU A 1 92 ? -17.697 -22.283 25.515 1.00 7.40 90 LEU A C 1
ATOM 1388 O O . LEU A 1 92 ? -16.509 -22.600 25.493 1.00 8.34 90 LEU A O 1
ATOM 1404 N N . VAL A 1 93 ? -18.416 -22.010 24.427 1.00 7.27 91 VAL A N 1
ATOM 1405 C CA . VAL A 1 93 ? -17.797 -21.891 23.112 1.00 7.21 91 VAL A CA 1
ATOM 1406 C C . VAL A 1 93 ? -17.904 -20.446 22.658 1.00 6.92 91 VAL A C 1
ATOM 1407 O O . VAL A 1 93 ? -18.999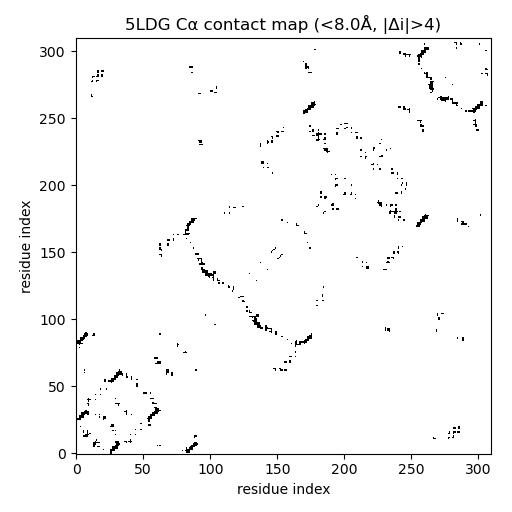 -19.949 22.350 1.00 7.48 91 VAL A O 1
ATOM 1420 N N . ASN A 1 94 ? -16.751 -19.774 22.622 1.00 7.19 92 ASN A N 1
ATOM 1421 C CA . ASN A 1 94 ? -16.662 -18.403 22.127 1.00 7.77 92 ASN A CA 1
ATOM 1422 C C . ASN A 1 94 ? -16.470 -18.458 20.622 1.00 7.08 92 ASN A C 1
ATOM 1423 O O . ASN A 1 94 ? -15.355 -18.572 20.122 1.00 8.14 92 ASN A O 1
ATOM 1434 N N . ASN A 1 95 ? -17.585 -18.432 19.899 1.00 7.70 93 ASN A N 1
ATOM 1435 C CA . ASN A 1 95 ? -17.628 -18.571 18.447 1.00 7.67 93 ASN A CA 1
ATOM 1436 C C . ASN A 1 95 ? -17.882 -17.252 17.718 1.00 7.54 93 ASN A C 1
ATOM 1437 O O . ASN A 1 95 ? -17.384 -17.074 16.612 1.00 8.52 93 ASN A O 1
ATOM 1448 N N . ALA A 1 96 ? -18.659 -16.344 18.298 1.00 7.77 94 ALA A N 1
ATOM 1449 C CA . ALA A 1 96 ? -18.976 -15.101 17.606 1.00 7.98 94 ALA A CA 1
ATOM 1450 C C . ALA A 1 96 ? -17.719 -14.406 17.098 1.00 8.54 94 ALA A C 1
ATOM 1451 O O . ALA A 1 96 ? -16.715 -14.306 17.805 1.00 9.35 94 ALA A O 1
ATOM 1458 N N . GLY A 1 97 ? -17.794 -13.854 15.891 1.00 8.57 95 GLY A N 1
ATOM 1459 C CA . GLY A 1 97 ? -16.664 -13.151 15.326 1.00 8.87 95 GLY A CA 1
ATOM 1460 C C . GLY A 1 97 ? -17.098 -12.346 14.126 1.00 9.14 95 GLY A C 1
ATOM 1461 O O . GLY A 1 97 ? -18.096 -12.670 13.472 1.00 10.86 95 GLY A O 1
ATOM 1465 N N . VAL A 1 98 ? -16.287 -11.345 13.798 1.00 8.86 96 VAL A N 1
ATOM 1466 C CA . VAL A 1 98 ? -16.456 -10.526 12.600 1.00 9.59 96 VAL A CA 1
ATOM 1467 C C . VAL A 1 98 ? -15.085 -10.312 11.969 1.00 10.47 96 VAL A C 1
ATOM 1468 O O . VAL A 1 98 ? -14.055 -10.485 12.608 1.00 13.39 96 VAL A O 1
ATOM 1481 N N . SER A 1 99 ? -15.072 -9.879 10.715 1.00 10.80 97 SER A N 1
ATOM 1482 C CA . SER A 1 99 ? -13.839 -9.793 9.937 1.00 11.76 97 SER A CA 1
ATOM 1483 C C . SER A 1 99 ? -13.128 -8.459 10.028 1.00 12.16 97 SER A C 1
ATOM 1484 O O . SER A 1 99 ? -11.932 -8.395 9.723 1.00 13.23 97 SER A O 1
ATOM 1492 N N . GLY A 1 100 ? -13.852 -7.388 10.325 1.00 11.63 98 GLY A N 1
ATOM 1493 C CA . GLY A 1 100 ? -13.305 -6.050 10.315 1.00 14.02 98 GLY A CA 1
ATOM 1494 C C . GLY A 1 100 ? -13.191 -5.409 8.946 1.00 13.07 98 GLY A C 1
ATOM 1495 O O . GLY A 1 100 ? -12.729 -4.267 8.869 1.00 15.42 98 GLY A O 1
ATOM 1499 N N . VAL A 1 101 ? -13.595 -6.096 7.878 1.00 12.46 99 VAL A N 1
ATOM 1500 C CA A VAL A 1 101 ? -13.407 -5.555 6.544 0.49 12.91 99 VAL A CA 1
ATOM 1501 C CA B VAL A 1 101 ? -13.406 -5.680 6.487 0.51 12.97 99 VAL A CA 1
ATOM 1502 C C . VAL A 1 101 ? -14.756 -5.321 5.885 1.00 12.57 99 VAL A C 1
ATOM 1503 O O . VAL A 1 101 ? -15.767 -5.977 6.173 1.00 16.52 99 VAL A O 1
ATOM 1510 N N . GLU A 1 102 ? -14.755 -4.361 4.972 1.00 12.82 100 GLU A N 1
ATOM 1511 C CA A GLU A 1 102 ? -15.900 -4.060 4.127 0.63 14.49 100 GLU A CA 1
ATOM 1512 C CA B GLU A 1 102 ? -15.899 -4.060 4.126 0.37 14.95 100 GLU A CA 1
ATOM 1513 C C . GLU A 1 102 ? -15.466 -4.254 2.683 1.00 13.51 100 GLU A C 1
ATOM 1514 O O . GLU A 1 102 ? -14.402 -3.799 2.289 1.00 13.80 100 GLU A O 1
ATOM 1535 N N . MET A 1 103 ? -16.298 -4.913 1.887 1.00 13.46 101 MET A N 1
ATOM 1536 C CA . MET A 1 103 ? -15.963 -5.136 0.490 1.00 13.49 101 MET A CA 1
ATOM 1537 C C . MET A 1 103 ? -16.540 -4.035 -0.392 1.00 14.68 101 MET A C 1
ATOM 1538 O O . MET A 1 103 ? -17.661 -3.562 -0.186 1.00 18.14 101 MET A O 1
ATOM 1543 N N . VAL A 1 104 ? -15.761 -3.619 -1.375 1.00 13.05 102 VAL A N 1
ATOM 1544 C CA A VAL A 1 104 ? -16.236 -2.799 -2.480 0.56 13.78 102 VAL A CA 1
ATOM 1545 C CA B VAL A 1 104 ? -16.248 -2.803 -2.476 0.44 13.90 102 VAL A CA 1
ATOM 1546 C C . VAL A 1 104 ? -16.041 -3.611 -3.749 1.00 12.96 102 VAL A C 1
ATOM 1547 O O . VAL A 1 104 ? -15.005 -4.256 -3.924 1.00 15.13 102 VAL A O 1
ATOM 1570 N N . GLY A 1 105 ? -17.026 -3.587 -4.628 1.00 13.49 103 GLY A N 1
ATOM 1571 C CA . GLY A 1 105 ? -16.908 -4.340 -5.870 1.00 13.71 103 GLY A CA 1
ATOM 1572 C C . GLY A 1 105 ? -17.040 -5.839 -5.645 1.00 12.44 103 GLY A C 1
ATOM 1573 O O . GLY A 1 105 ? -17.834 -6.309 -4.819 1.00 14.97 103 GLY A O 1
ATOM 1577 N N . ASP A 1 106 ? -16.267 -6.604 -6.416 1.00 11.93 104 ASP A N 1
ATOM 1578 C CA . ASP A 1 106 ? -16.391 -8.062 -6.470 1.00 10.80 104 ASP A CA 1
ATOM 1579 C C . ASP A 1 106 ? -15.980 -8.661 -5.133 1.00 11.00 104 ASP A C 1
ATOM 1580 O O . ASP A 1 106 ? -14.806 -8.623 -4.749 1.00 11.10 104 ASP A O 1
ATOM 1589 N N . VAL A 1 107 ? -16.952 -9.248 -4.429 1.00 10.92 105 VAL A N 1
ATOM 1590 C CA . VAL A 1 107 ? -16.708 -9.741 -3.081 1.00 12.03 105 VAL A CA 1
ATOM 1591 C C . VAL A 1 107 ? -15.789 -10.935 -3.066 1.00 11.46 105 VAL A C 1
ATOM 1592 O O . VAL A 1 107 ? -15.241 -11.256 -1.997 1.00 13.52 105 VAL A O 1
ATOM 1605 N N . SER A 1 108 ? -15.591 -11.617 -4.201 1.00 11.13 106 SER A N 1
ATOM 1606 C CA . SER A 1 108 ? -14.681 -12.758 -4.229 1.00 11.09 106 SER A CA 1
ATOM 1607 C C . SER A 1 108 ? -13.233 -12.356 -3.987 1.00 9.97 106 SER A C 1
ATOM 1608 O O . SER A 1 108 ? -12.400 -13.224 -3.704 1.00 10.61 106 SER A O 1
ATOM 1616 N N . VAL A 1 109 ? -12.918 -11.069 -4.042 1.00 9.70 107 VAL A N 1
ATOM 1617 C CA A VAL A 1 109 ? -11.592 -10.617 -3.644 0.69 9.00 107 VAL A CA 1
ATOM 1618 C CA B VAL A 1 109 ? -11.563 -10.700 -3.668 0.31 9.85 107 VAL A CA 1
ATOM 1619 C C . VAL A 1 109 ? -11.286 -11.035 -2.207 1.00 9.84 107 VAL A C 1
ATOM 1620 O O . VAL A 1 109 ? -10.133 -11.298 -1.848 1.00 9.63 107 VAL A O 1
ATOM 1627 N N . PHE A 1 110 ? -12.323 -11.102 -1.350 1.00 9.19 108 PHE A N 1
ATOM 1628 C CA . PHE A 1 110 ? -12.108 -11.580 0.023 1.00 9.53 108 PHE A CA 1
ATOM 1629 C C . PHE A 1 110 ? -11.441 -12.957 0.013 1.00 9.27 108 PHE A C 1
ATOM 1630 O O . PHE A 1 110 ? -10.458 -13.197 0.726 1.00 10.11 108 PHE A O 1
ATOM 1646 N N . ASN A 1 111 ? -11.966 -13.872 -0.814 1.00 10.09 109 ASN A N 1
ATOM 1647 C CA A ASN A 1 111 ? -11.395 -15.198 -0.860 0.66 10.22 109 ASN A CA 1
ATOM 1648 C CA B ASN A 1 111 ? -11.412 -15.238 -0.961 0.34 9.80 109 ASN A CA 1
ATOM 1649 C C . ASN A 1 111 ? -10.005 -15.210 -1.506 1.00 9.28 109 ASN A C 1
ATOM 1650 O O . ASN A 1 111 ? -9.175 -16.042 -1.139 1.00 10.39 109 ASN A O 1
ATOM 1659 N N . GLU A 1 112 ? -9.726 -14.298 -2.435 1.00 9.08 110 GLU A N 1
ATOM 1660 C CA . GLU A 1 112 ? -8.378 -14.206 -2.965 1.00 8.93 110 GLU A CA 1
ATOM 1661 C C . GLU A 1 112 ? -7.376 -13.878 -1.869 1.00 8.73 110 GLU A C 1
ATOM 1662 O O . GLU A 1 112 ? -6.283 -14.453 -1.830 1.00 9.87 110 GLU A O 1
ATOM 1674 N N . TYR A 1 113 ? -7.720 -12.954 -0.968 1.00 8.35 111 TYR A N 1
ATOM 1675 C CA . TYR A 1 113 ? -6.828 -12.650 0.145 1.00 8.12 111 TYR A CA 1
ATOM 1676 C C . TYR A 1 113 ? -6.677 -13.850 1.066 1.00 8.33 111 TYR A C 1
ATOM 1677 O O . TYR A 1 113 ? -5.571 -14.136 1.527 1.00 9.33 111 TYR A O 1
ATOM 1695 N N . ILE A 1 114 ? -7.777 -14.562 1.371 1.00 8.98 112 ILE A N 1
ATOM 1696 C CA A ILE A 1 114 ? -7.671 -15.740 2.226 0.50 9.28 112 ILE A CA 1
ATOM 1697 C CA B ILE A 1 114 ? -7.659 -15.734 2.231 0.50 8.97 112 ILE A CA 1
ATOM 1698 C C . ILE A 1 114 ? -6.695 -16.740 1.621 1.00 9.43 112 ILE A C 1
ATOM 1699 O O . ILE A 1 114 ? -5.828 -17.294 2.306 1.00 10.32 112 ILE A O 1
ATOM 1708 N N . GLU A 1 115 ? -6.861 -17.032 0.327 1.00 9.76 113 GLU A N 1
ATOM 1709 C CA A GLU A 1 115 ? -5.992 -18.020 -0.306 0.42 10.57 113 GLU A CA 1
ATOM 1710 C CA B GLU A 1 115 ? -5.994 -18.022 -0.305 0.58 11.37 113 GLU A CA 1
ATOM 1711 C C . GLU A 1 115 ? -4.537 -17.565 -0.292 1.00 10.81 113 GLU A C 1
ATOM 1712 O O . GLU A 1 115 ? -3.626 -18.373 -0.077 1.00 11.44 113 GLU A O 1
ATOM 1733 N N . ALA A 1 116 ? -4.291 -16.281 -0.543 1.00 10.46 114 ALA A N 1
ATOM 1734 C CA . ALA A 1 116 ? -2.923 -15.781 -0.504 1.00 10.74 114 ALA A CA 1
ATOM 1735 C C . ALA A 1 116 ? -2.330 -15.925 0.890 1.00 10.73 114 ALA A C 1
ATOM 1736 O O . ALA A 1 116 ? -1.160 -16.294 1.054 1.00 11.63 114 ALA A O 1
ATOM 1743 N N . ASP A 1 117 ? -3.143 -15.663 1.916 1.00 10.29 115 ASP A N 1
ATOM 1744 C CA . ASP A 1 117 ? -2.656 -15.731 3.285 1.00 10.82 115 ASP A CA 1
ATOM 1745 C C . ASP A 1 117 ? -2.373 -17.166 3.712 1.00 10.61 115 ASP A C 1
ATOM 1746 O O . ASP A 1 117 ? -1.408 -17.411 4.432 1.00 11.03 115 ASP A O 1
ATOM 1755 N N . PHE A 1 118 ? -3.188 -18.128 3.288 1.00 11.87 116 PHE A N 1
ATOM 1756 C CA A PHE A 1 118 ? -2.862 -19.519 3.586 0.65 12.45 116 PHE A CA 1
ATOM 1757 C CA B PHE A 1 118 ? -2.861 -19.521 3.573 0.35 12.82 116 PHE A CA 1
ATOM 1758 C C . PHE A 1 118 ? -1.528 -19.909 2.948 1.00 12.14 116 PHE A C 1
ATOM 1759 O O . PHE A 1 118 ? -0.699 -20.581 3.579 1.00 12.31 116 PHE A O 1
ATOM 1790 N N . LYS A 1 119 ? -1.301 -19.503 1.692 1.00 12.77 117 LYS A N 1
ATOM 1791 C CA A LYS A 1 119 ? -0.028 -19.800 1.046 0.52 14.11 117 LYS A CA 1
ATOM 1792 C CA B LYS A 1 119 ? -0.026 -19.801 1.046 0.48 13.80 117 LYS A CA 1
ATOM 1793 C C . LYS A 1 119 ? 1.124 -19.136 1.789 1.00 12.54 117 LYS A C 1
ATOM 1794 O O . LYS A 1 119 ? 2.178 -19.740 1.980 1.00 14.30 117 LYS A O 1
ATOM 1829 N N . ALA A 1 120 ? 0.945 -17.886 2.206 1.00 11.46 118 ALA A N 1
ATOM 1830 C CA . ALA A 1 120 ? 1.993 -17.182 2.932 1.00 11.45 118 ALA A CA 1
ATOM 1831 C C . ALA A 1 120 ? 2.302 -17.870 4.250 1.00 11.28 118 ALA A C 1
ATOM 1832 O O . ALA A 1 120 ? 3.469 -18.033 4.617 1.00 12.49 118 ALA A O 1
ATOM 1839 N N . LEU A 1 121 ? 1.261 -18.277 4.982 1.00 10.71 119 LEU A N 1
ATOM 1840 C CA . LEU A 1 121 ? 1.493 -18.936 6.255 1.00 10.66 119 LEU A CA 1
ATOM 1841 C C . LEU A 1 121 ? 2.255 -20.227 6.061 1.00 10.65 119 LEU A C 1
ATOM 1842 O O . LEU A 1 121 ? 3.148 -20.548 6.849 1.00 12.03 119 LEU A O 1
ATOM 1858 N N . GLN A 1 122 ? 1.903 -20.993 5.033 1.00 11.19 120 GLN A N 1
ATOM 1859 C CA A GLN A 1 122 ? 2.638 -22.223 4.790 0.60 11.91 120 GLN A CA 1
ATOM 1860 C CA B GLN A 1 122 ? 2.635 -22.225 4.778 0.40 12.63 120 GLN A CA 1
ATOM 1861 C C . GLN A 1 122 ? 4.111 -21.944 4.536 1.00 11.47 120 GLN A C 1
ATOM 1862 O O . GLN A 1 122 ? 4.980 -22.664 5.041 1.00 12.89 120 GLN A O 1
ATOM 1873 N N . ALA A 1 123 ? 4.417 -20.897 3.768 1.00 12.30 121 ALA A N 1
ATOM 1874 C CA . ALA A 1 123 ? 5.814 -20.577 3.495 1.00 12.54 121 ALA A CA 1
ATOM 1875 C C . ALA A 1 123 ? 6.543 -20.126 4.750 1.00 12.33 121 ALA A C 1
ATOM 1876 O O . ALA A 1 123 ? 7.687 -20.537 4.997 1.00 12.77 121 ALA A O 1
ATOM 1883 N N . LEU A 1 124 ? 5.882 -19.309 5.561 1.00 10.99 122 LEU A N 1
ATOM 1884 C CA . LEU A 1 124 ? 6.486 -18.842 6.793 1.00 10.70 122 LEU A CA 1
ATOM 1885 C C . LEU A 1 124 ? 6.732 -20.001 7.745 1.00 10.64 122 LEU A C 1
ATOM 1886 O O . LEU A 1 124 ? 7.777 -20.069 8.404 1.00 12.92 122 LEU A O 1
ATOM 1902 N N . GLU A 1 125 ? 5.774 -20.914 7.848 1.00 10.84 123 GLU A N 1
ATOM 1903 C CA . GLU A 1 125 ? 5.958 -22.075 8.709 1.00 11.55 123 GLU A CA 1
ATOM 1904 C C . GLU A 1 125 ? 7.073 -22.979 8.225 1.00 12.93 123 GLU A C 1
ATOM 1905 O O . GLU A 1 125 ? 7.672 -23.692 9.034 1.00 15.42 123 GLU A O 1
ATOM 1917 N N . ALA A 1 126 ? 7.389 -22.934 6.940 1.00 12.75 124 ALA A N 1
ATOM 1918 C CA . ALA A 1 126 ? 8.481 -23.700 6.366 1.00 13.30 124 ALA A CA 1
ATOM 1919 C C . ALA A 1 126 ? 9.819 -22.979 6.453 1.00 13.74 124 ALA A C 1
ATOM 1920 O O . ALA A 1 126 ? 10.823 -23.519 6.004 1.00 14.19 124 ALA A O 1
ATOM 1927 N N . GLY A 1 127 ? 9.854 -21.781 7.016 1.00 13.88 125 GLY A N 1
ATOM 1928 C CA . GLY A 1 127 ? 11.081 -21.064 7.280 1.00 14.86 125 GLY A CA 1
ATOM 1929 C C . GLY A 1 127 ? 11.270 -19.792 6.516 1.00 13.27 125 GLY A C 1
ATOM 1930 O O . GLY A 1 127 ? 12.265 -19.095 6.772 1.00 14.37 125 GLY A O 1
ATOM 1934 N N . ALA A 1 128 ? 10.371 -19.426 5.603 1.00 13.56 126 ALA A N 1
ATOM 1935 C CA . ALA A 1 128 ? 10.526 -18.159 4.917 1.00 13.54 126 ALA A CA 1
ATOM 1936 C C . ALA A 1 128 ? 10.363 -17.023 5.919 1.00 14.26 126 ALA A C 1
ATOM 1937 O O . ALA A 1 128 ? 9.740 -17.178 6.960 1.00 14.98 126 ALA A O 1
ATOM 1944 N N . LYS A 1 129 ? 10.994 -15.895 5.633 1.00 15.89 127 LYS A N 1
ATOM 1945 C CA . LYS A 1 129 ? 11.114 -14.822 6.598 1.00 18.36 127 LYS A CA 1
ATOM 1946 C C . LYS A 1 129 ? 10.196 -13.638 6.341 1.00 19.51 127 LYS A C 1
ATOM 1947 O O . LYS A 1 129 ? 10.184 -12.716 7.153 1.00 23.64 127 LYS A O 1
ATOM 1966 N N . GLU A 1 130 ? 9.462 -13.595 5.231 1.00 17.16 128 GLU A N 1
ATOM 1967 C CA . GLU A 1 130 ? 8.528 -12.493 5.041 1.00 20.64 128 GLU A CA 1
ATOM 1968 C C . GLU A 1 130 ? 7.323 -12.937 4.235 1.00 16.82 128 GLU A C 1
ATOM 1969 O O . GLU A 1 130 ? 7.375 -13.889 3.455 1.00 19.50 128 GLU A O 1
ATOM 1981 N N . GLU A 1 131 ? 6.244 -12.282 4.497 1.00 15.63 129 GLU A N 1
ATOM 1982 C CA . GLU A 1 131 ? 4.999 -12.506 3.787 1.00 13.55 129 GLU A CA 1
ATOM 1983 C C . GLU A 1 131 ? 5.084 -11.835 2.412 1.00 14.41 129 GLU A C 1
ATOM 1984 O O . GLU A 1 131 ? 5.364 -10.632 2.345 1.00 17.55 129 GLU A O 1
ATOM 1996 N N . PRO A 1 132 ? 4.824 -12.557 1.320 1.00 16.20 130 PRO A N 1
ATOM 1997 C CA . PRO A 1 132 ? 4.876 -11.939 0.003 1.00 16.44 130 PRO A CA 1
ATOM 1998 C C . PRO A 1 132 ? 3.840 -10.838 -0.115 1.00 15.76 130 PRO A C 1
ATOM 1999 O O . PRO A 1 132 ? 2.718 -10.971 0.399 1.00 15.78 130 PRO A O 1
ATOM 2010 N N . PRO A 1 133 ? 4.142 -9.768 -0.851 1.00 15.94 131 PRO A N 1
ATOM 2011 C CA . PRO A 1 133 ? 3.112 -8.768 -1.171 1.00 15.94 131 PRO A CA 1
ATOM 2012 C C . PRO A 1 133 ? 1.978 -9.409 -1.960 1.00 15.37 131 PRO A C 1
ATOM 2013 O O . PRO A 1 133 ? 2.176 -10.386 -2.683 1.00 17.51 131 PRO A O 1
ATOM 2024 N N . PHE A 1 134 ? 0.772 -8.868 -1.809 1.00 13.40 132 PHE A N 1
ATOM 2025 C CA . PHE A 1 134 ? -0.360 -9.402 -2.559 1.00 12.98 132 PHE A CA 1
ATOM 2026 C C . PHE A 1 134 ? -1.327 -8.297 -2.945 1.00 13.10 132 PHE A C 1
ATOM 2027 O O . PHE A 1 134 ? -1.711 -7.481 -2.104 1.00 14.83 132 PHE A O 1
ATOM 2044 N N . LYS A 1 135 ? -1.789 -8.340 -4.194 1.00 12.71 133 LYS A N 1
ATOM 2045 C CA . LYS A 1 135 ? -2.916 -7.549 -4.660 1.00 11.85 133 LYS A CA 1
ATOM 2046 C C . LYS A 1 135 ? -3.858 -8.459 -5.432 1.00 11.59 133 LYS A C 1
ATOM 2047 O O . LYS A 1 135 ? -3.400 -9.363 -6.133 1.00 12.39 133 LYS A O 1
ATOM 2066 N N . PRO A 1 136 ? -5.163 -8.256 -5.334 1.00 11.63 134 PRO A N 1
ATOM 2067 C CA . PRO A 1 136 ? -6.104 -9.197 -5.945 1.00 11.74 134 PRO A CA 1
ATOM 2068 C C . PRO A 1 136 ? -6.264 -8.988 -7.446 1.00 11.50 134 PRO A C 1
ATOM 2069 O O . PRO A 1 136 ? -5.954 -7.937 -8.007 1.00 12.77 134 PRO A O 1
ATOM 2080 N N . LYS A 1 137 ? -6.774 -10.038 -8.089 1.00 11.10 135 LYS A N 1
ATOM 2081 C CA . LYS A 1 137 ? -7.052 -10.051 -9.525 1.00 11.65 135 LYS A CA 1
ATOM 2082 C C . LYS A 1 137 ? -8.386 -9.390 -9.850 1.00 11.87 135 LYS A C 1
ATOM 2083 O O . LYS A 1 137 ? -8.454 -8.525 -10.725 1.00 12.59 135 LYS A O 1
ATOM 2102 N N . ALA A 1 138 ? -9.452 -9.809 -9.180 1.00 12.02 136 ALA A N 1
ATOM 2103 C CA . ALA A 1 138 ? -10.792 -9.394 -9.559 1.00 12.36 136 ALA A CA 1
ATOM 2104 C C . ALA A 1 138 ? -11.026 -7.939 -9.190 1.00 11.75 136 ALA A C 1
ATOM 2105 O O . ALA A 1 138 ? -10.231 -7.306 -8.481 1.00 12.82 136 ALA A O 1
ATOM 2112 N N . ASN A 1 139 ? -12.138 -7.399 -9.690 1.00 12.95 137 ASN A N 1
ATOM 2113 C CA A ASN A 1 139 ? -12.416 -5.975 -9.562 0.54 13.99 137 ASN A CA 1
ATOM 2114 C CA B ASN A 1 139 ? -12.451 -5.972 -9.579 0.46 13.82 137 ASN A CA 1
ATOM 2115 C C . ASN A 1 139 ? -13.172 -5.706 -8.264 1.00 12.63 137 ASN A C 1
ATOM 2116 O O . ASN A 1 139 ? -14.353 -5.384 -8.232 1.00 13.19 137 ASN A O 1
ATOM 2125 N N . GLY A 1 140 ? -12.431 -5.830 -7.181 1.00 12.06 138 GLY A N 1
ATOM 2126 C CA . GLY A 1 140 ? -12.955 -5.571 -5.858 1.00 11.46 138 GLY A CA 1
ATOM 2127 C C . GLY A 1 140 ? -11.823 -5.175 -4.946 1.00 12.54 138 GLY A C 1
ATOM 2128 O O . GLY A 1 140 ? -10.648 -5.371 -5.274 1.00 13.19 138 GLY A O 1
ATOM 2132 N N . GLU A 1 141 ? -12.177 -4.634 -3.784 1.00 13.66 139 GLU A N 1
ATOM 2133 C CA A GLU A 1 141 ? -11.155 -4.330 -2.796 0.55 14.67 139 GLU A CA 1
ATOM 2134 C CA B GLU A 1 141 ? -11.169 -4.287 -2.795 0.45 15.50 139 GLU A CA 1
ATOM 2135 C C . GLU A 1 141 ? -11.717 -4.536 -1.399 1.00 12.42 139 GLU A C 1
ATOM 2136 O O . GLU A 1 141 ? -12.914 -4.404 -1.163 1.00 12.33 139 GLU A O 1
ATOM 2156 N N . MET A 1 142 ? -10.811 -4.860 -0.481 1.00 12.55 140 MET A N 1
ATOM 2157 C CA . MET A 1 142 ? -11.128 -5.045 0.927 1.00 12.46 140 MET A CA 1
ATOM 2158 C C . MET A 1 142 ? -10.755 -3.747 1.620 1.00 11.56 140 MET A C 1
ATOM 2159 O O . MET A 1 142 ? -9.576 -3.396 1.661 1.00 13.37 140 MET A O 1
ATOM 2173 N N . ILE A 1 143 ? -11.739 -3.058 2.190 1.00 11.29 141 ILE A N 1
ATOM 2174 C CA . ILE A 1 143 ? -11.547 -1.781 2.876 1.00 12.70 141 ILE A CA 1
ATOM 2175 C C . ILE A 1 143 ? -11.452 -2.045 4.370 1.00 11.58 141 ILE A C 1
ATOM 2176 O O . ILE A 1 143 ? -12.307 -2.724 4.949 1.00 13.41 141 ILE A O 1
ATOM 2192 N N . GLU A 1 144 ? -10.436 -1.476 5.005 1.00 12.18 142 GLU A N 1
ATOM 2193 C CA . GLU A 1 144 ? -10.152 -1.715 6.418 1.00 12.07 142 GLU A CA 1
ATOM 2194 C C . GLU A 1 144 ? -10.057 -0.364 7.095 1.00 14.20 142 GLU A C 1
ATOM 2195 O O . GLU A 1 144 ? -9.048 0.333 6.954 1.00 15.81 142 GLU A O 1
ATOM 2207 N N . LYS A 1 145 ? -11.118 0.009 7.794 1.00 13.64 143 LYS A N 1
ATOM 2208 C CA . LYS A 1 145 ? -11.208 1.291 8.471 1.00 15.01 143 LYS A CA 1
ATOM 2209 C C . LYS A 1 145 ? -11.254 1.090 9.976 1.00 13.21 143 LYS A C 1
ATOM 2210 O O . LYS A 1 145 ? -11.443 -0.013 10.489 1.00 12.18 143 LYS A O 1
ATOM 2229 N N . PHE A 1 146 ? -11.123 2.202 10.689 1.00 13.35 144 PHE A N 1
ATOM 2230 C CA . PHE A 1 146 ? -11.082 2.157 12.139 1.00 13.26 144 PHE A CA 1
ATOM 2231 C C . PHE A 1 146 ? -12.345 1.536 12.727 1.00 12.48 144 PHE A C 1
ATOM 2232 O O . PHE A 1 146 ? -12.267 0.751 13.666 1.00 12.63 144 PHE A O 1
ATOM 2249 N N . GLU A 1 147 ? -13.527 1.976 12.288 1.00 13.49 145 GLU A N 1
ATOM 2250 C CA . GLU A 1 147 ? -14.730 1.493 12.952 1.00 15.11 145 GLU A CA 1
ATOM 2251 C C . GLU A 1 147 ? -14.833 -0.020 12.855 1.00 12.88 145 GLU A C 1
ATOM 2252 O O . GLU A 1 147 ? -15.189 -0.685 13.833 1.00 14.21 145 GLU A O 1
ATOM 2264 N N . GLY A 1 148 ? -14.551 -0.573 11.676 1.00 13.12 146 GLY A N 1
ATOM 2265 C CA . GLY A 1 148 ? -14.585 -2.018 11.528 1.00 12.67 146 GLY A CA 1
ATOM 2266 C C . GLY A 1 148 ? -13.510 -2.707 12.331 1.00 10.71 146 GLY A C 1
ATOM 2267 O O . GLY A 1 148 ? -13.737 -3.775 12.899 1.00 11.34 146 GLY A O 1
ATOM 2271 N N . ALA A 1 149 ? -12.331 -2.082 12.440 1.00 10.07 147 ALA A N 1
ATOM 2272 C CA . ALA A 1 149 ? -11.261 -2.682 13.237 1.00 9.77 147 ALA A CA 1
ATOM 2273 C C . ALA A 1 149 ? -11.621 -2.706 14.705 1.00 9.60 147 ALA A C 1
ATOM 2274 O O . ALA A 1 149 ? -11.373 -3.696 15.401 1.00 10.11 147 ALA A O 1
ATOM 2281 N N . LYS A 1 150 ? -12.222 -1.623 15.196 1.00 10.66 148 LYS A N 1
ATOM 2282 C CA . LYS A 1 150 ? -12.645 -1.585 16.587 1.00 11.64 148 LYS A CA 1
ATOM 2283 C C . LYS A 1 150 ? -13.715 -2.631 16.857 1.00 11.12 148 LYS A C 1
ATOM 2284 O O . LYS A 1 150 ? -13.628 -3.393 17.828 1.00 11.89 148 LYS A O 1
ATOM 2303 N N . ASP A 1 151 ? -14.703 -2.747 15.962 1.00 11.84 149 ASP A N 1
ATOM 2304 C CA . ASP A 1 151 ? -15.715 -3.793 16.135 1.00 12.65 149 ASP A CA 1
ATOM 2305 C C . ASP A 1 151 ? -15.079 -5.180 16.137 1.00 11.15 149 ASP A C 1
ATOM 2306 O O . ASP A 1 151 ? -15.482 -6.062 16.905 1.00 11.38 149 ASP A O 1
ATOM 2315 N N . CYS A 1 152 ? -14.094 -5.401 15.276 1.00 11.02 150 CYS A N 1
ATOM 2316 C CA . CYS A 1 152 ? -13.424 -6.685 15.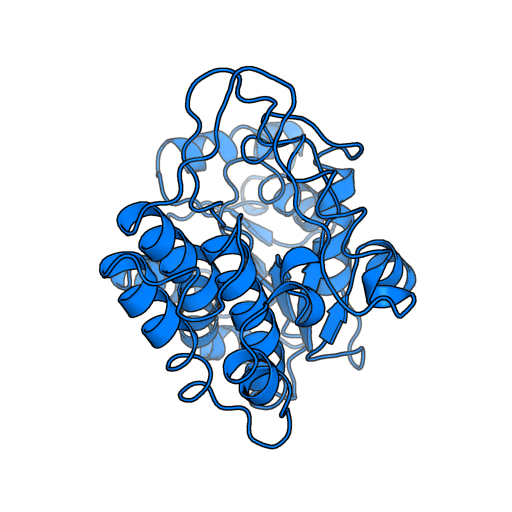217 1.00 10.88 150 CYS A CA 1
ATOM 2317 C C . CYS A 1 152 ? -12.683 -7.003 16.521 1.00 9.56 150 CYS A C 1
ATOM 2318 O O . CYS A 1 152 ? -12.870 -8.074 17.096 1.00 11.18 150 CYS A O 1
ATOM 2326 N N . VAL A 1 153 ? -11.905 -6.049 17.048 1.00 9.60 151 VAL A N 1
ATOM 2327 C CA . VAL A 1 153 ? -11.181 -6.282 18.297 1.00 10.00 151 VAL A CA 1
ATOM 2328 C C . VAL A 1 153 ? -12.149 -6.484 19.462 1.00 9.25 151 VAL A C 1
ATOM 2329 O O . VAL A 1 153 ? -11.947 -7.352 20.318 1.00 10.08 151 VAL A O 1
ATOM 2342 N N . VAL A 1 154 ? -13.197 -5.671 19.529 1.00 9.40 152 VAL A N 1
ATOM 2343 C CA . VAL A 1 154 ? -14.135 -5.749 20.641 1.00 10.07 152 VAL A CA 1
ATOM 2344 C C . VAL A 1 154 ? -14.927 -7.046 20.589 1.00 9.23 152 VAL A C 1
ATOM 2345 O O . VAL A 1 154 ? -15.205 -7.654 21.631 1.00 10.54 152 VAL A O 1
ATOM 2358 N N . THR A 1 155 ? -15.276 -7.513 19.396 1.00 8.83 153 THR A N 1
ATOM 2359 C CA . THR A 1 155 ? -16.028 -8.754 19.265 1.00 8.64 153 THR A CA 1
ATOM 2360 C C . THR A 1 155 ? -15.127 -9.961 19.490 1.00 8.82 153 THR A C 1
ATOM 2361 O O . THR A 1 155 ? -15.515 -10.911 20.174 1.00 9.84 153 THR A O 1
ATOM 2372 N N . ASN A 1 156 ? -13.976 -9.978 18.825 1.00 8.31 154 ASN A N 1
ATOM 2373 C CA . ASN A 1 156 ? -13.186 -11.192 18.693 1.00 8.41 154 ASN A CA 1
ATOM 2374 C C . ASN A 1 156 ? -12.225 -11.407 19.847 1.00 8.73 154 ASN A C 1
ATOM 2375 O O . ASN A 1 156 ? -11.807 -12.541 20.082 1.00 9.80 154 ASN A O 1
ATOM 2386 N N . TYR A 1 157 ? -11.814 -10.333 20.525 1.00 8.96 155 TYR A N 1
ATOM 2387 C CA . TYR A 1 157 ? -10.888 -10.415 21.643 1.00 9.28 155 TYR A CA 1
ATOM 2388 C C . TYR A 1 157 ? -11.552 -10.032 22.956 1.00 9.36 155 TYR A C 1
ATOM 2389 O O . TYR A 1 157 ? -11.621 -10.852 23.875 1.00 10.14 155 TYR A O 1
ATOM 2407 N N . TYR A 1 158 ? -12.093 -8.815 23.061 1.00 9.44 156 TYR A N 1
ATOM 2408 C CA . TYR A 1 158 ? -12.720 -8.430 24.308 1.00 9.87 156 TYR A CA 1
ATOM 2409 C C . TYR A 1 158 ? -13.928 -9.296 24.608 1.00 10.31 156 TYR A C 1
ATOM 2410 O O . TYR A 1 158 ? -14.222 -9.547 25.776 1.00 11.78 156 TYR A O 1
ATOM 2428 N N . GLY A 1 159 ? -14.642 -9.758 23.577 1.00 9.79 157 GLY A N 1
ATOM 2429 C CA . GLY A 1 159 ? -15.827 -10.564 23.780 1.00 11.13 157 GLY A CA 1
ATOM 2430 C C . GLY A 1 159 ? -15.542 -11.848 24.518 1.00 10.00 157 GLY A C 1
ATOM 2431 O O . GLY A 1 159 ? -16.121 -12.126 25.589 1.00 11.05 157 GLY A O 1
ATOM 2435 N N . PRO A 1 160 ? -14.656 -12.685 23.961 1.00 10.18 158 PRO A N 1
ATOM 2436 C CA . PRO A 1 160 ? -14.317 -13.928 24.674 1.00 10.45 158 PRO A CA 1
ATOM 2437 C C . PRO A 1 160 ? -13.730 -13.685 26.040 1.00 10.63 158 PRO A C 1
ATOM 2438 O O . PRO A 1 160 ? -13.984 -14.454 26.969 1.00 11.77 158 PRO A O 1
ATOM 2449 N N . LYS A 1 161 ? -12.956 -12.626 26.197 1.00 10.97 159 LYS A N 1
ATOM 2450 C CA . LYS A 1 161 ? -12.373 -12.346 27.494 1.00 11.93 159 LYS A CA 1
ATOM 2451 C C . LYS A 1 161 ? -13.451 -12.006 28.508 1.00 11.72 159 LYS A C 1
ATOM 2452 O O . LYS A 1 161 ? -13.496 -12.578 29.607 1.00 13.32 159 LYS A O 1
ATOM 2471 N N . ARG A 1 162 ? -14.346 -11.092 28.150 1.00 12.02 160 ARG A N 1
ATOM 2472 C CA . ARG A 1 162 ? -15.359 -10.656 29.098 1.00 12.98 160 ARG A CA 1
ATOM 2473 C C . ARG A 1 162 ? -16.344 -11.764 29.411 1.00 12.95 160 ARG A C 1
ATOM 2474 O O . ARG A 1 162 ? -16.798 -11.893 30.552 1.00 13.42 160 ARG A O 1
ATOM 2495 N N . LEU A 1 163 ? -16.714 -12.546 28.415 1.00 12.11 161 LEU A N 1
ATOM 2496 C CA . LEU A 1 163 ? -17.652 -13.620 28.656 1.00 12.64 161 LEU A CA 1
ATOM 2497 C C . LEU A 1 163 ? -17.008 -14.722 29.490 1.00 11.67 161 LEU A C 1
ATOM 2498 O O . LEU A 1 163 ? -17.638 -15.252 30.414 1.00 13.35 161 LEU A O 1
ATOM 2514 N N . THR A 1 164 ? -15.739 -15.053 29.211 1.00 11.74 162 THR A N 1
ATOM 2515 C CA . THR A 1 164 ? -15.021 -16.001 30.067 1.00 11.71 162 THR A CA 1
ATOM 2516 C C . THR A 1 164 ? -15.050 -15.530 31.506 1.00 11.30 162 THR A C 1
ATOM 2517 O O . THR A 1 164 ? -15.394 -16.290 32.413 1.00 12.90 162 THR A O 1
ATOM 2528 N N . GLN A 1 165 ? -14.692 -14.269 31.719 1.00 12.38 163 GLN A N 1
ATOM 2529 C CA . GLN A 1 165 ? -14.595 -13.734 33.071 1.00 13.29 163 GLN A CA 1
ATOM 2530 C C . GLN A 1 165 ? -15.952 -13.743 33.776 1.00 13.85 163 GLN A C 1
ATOM 2531 O O . GLN A 1 165 ? -16.042 -14.100 34.956 1.00 15.42 163 GLN A O 1
ATOM 2545 N N . ALA A 1 166 ? -17.029 -13.411 33.053 1.00 12.94 164 ALA A N 1
ATOM 2546 C CA . ALA A 1 166 ? -18.360 -13.400 33.650 1.00 13.58 164 ALA A CA 1
ATOM 2547 C C . ALA A 1 166 ? -18.823 -14.792 34.042 1.00 14.08 164 ALA A C 1
ATOM 2548 O O . ALA A 1 166 ? -19.633 -14.923 34.967 1.00 16.08 164 ALA A O 1
ATOM 2555 N N . LEU A 1 167 ? -18.367 -15.829 33.320 1.00 12.74 165 LEU A N 1
ATOM 2556 C CA . LEU A 1 167 ? -18.873 -17.179 33.519 1.00 12.72 165 LEU A CA 1
ATOM 2557 C C . LEU A 1 167 ? -17.975 -18.060 34.389 1.00 12.48 165 LEU A C 1
ATOM 2558 O O . LEU A 1 167 ? -18.356 -19.200 34.675 1.00 13.52 165 LEU A O 1
ATOM 2574 N N . ILE A 1 168 ? -16.833 -17.549 34.876 1.00 13.98 166 ILE A N 1
ATOM 2575 C CA . ILE A 1 168 ? -15.968 -18.357 35.744 1.00 14.50 166 ILE A CA 1
ATOM 2576 C C . ILE A 1 168 ? -16.734 -18.967 36.905 1.00 14.02 166 ILE A C 1
ATOM 2577 O O . ILE A 1 168 ? -16.569 -20.171 37.155 1.00 15.18 166 ILE A O 1
ATOM 2593 N N . PRO A 1 169 ? -17.524 -18.212 37.683 1.00 15.08 167 PRO A N 1
ATOM 2594 C CA . PRO A 1 169 ? -18.190 -18.840 38.837 1.00 16.22 167 PRO A CA 1
ATOM 2595 C C . PRO A 1 169 ? -19.050 -20.027 38.461 1.00 15.73 167 PRO A C 1
ATOM 2596 O O . PRO A 1 169 ? -19.085 -21.028 39.171 1.00 18.33 167 PRO A O 1
ATOM 2607 N N . LEU A 1 170 ? -19.749 -19.943 37.336 1.00 14.20 168 LEU A N 1
ATOM 2608 C CA . LEU A 1 170 ? -20.615 -21.037 36.917 1.00 13.32 168 LEU A CA 1
ATOM 2609 C C . LEU A 1 170 ? -19.814 -22.213 36.365 1.00 12.43 168 LEU A C 1
ATOM 2610 O O . LEU A 1 170 ? -20.158 -23.371 36.624 1.00 13.48 168 LEU A O 1
ATOM 2626 N N . LEU A 1 171 ? -18.758 -21.934 35.599 1.00 12.42 169 LEU A N 1
ATOM 2627 C CA . LEU A 1 171 ? -17.901 -22.986 35.070 1.00 12.18 169 LEU A CA 1
ATOM 2628 C C . LEU A 1 171 ? -17.163 -23.696 36.198 1.00 13.58 169 LEU A C 1
ATOM 2629 O O . LEU A 1 171 ? -16.912 -24.897 36.104 1.00 14.60 169 LEU A O 1
ATOM 2645 N N . GLN A 1 172 ? -16.841 -22.980 37.290 1.00 14.68 170 GLN A N 1
ATOM 2646 C CA . GLN A 1 172 ? -16.167 -23.617 38.426 1.00 16.19 170 GLN A CA 1
ATOM 2647 C C . GLN A 1 172 ? -17.033 -24.678 39.082 1.00 17.56 170 GLN A C 1
ATOM 2648 O O . GLN A 1 172 ? -16.508 -25.499 39.836 1.00 20.25 170 GLN A O 1
ATOM 2662 N N . LEU A 1 173 ? -18.344 -24.652 38.853 1.00 16.70 171 LEU A N 1
ATOM 2663 C CA . LEU A 1 173 ? -19.267 -25.614 39.427 1.00 18.23 171 LEU A CA 1
ATOM 2664 C C . LEU A 1 173 ? -19.466 -26.834 38.545 1.00 17.38 171 LEU A C 1
ATOM 2665 O O . LEU A 1 173 ? -20.253 -27.718 38.908 1.00 21.09 171 LEU A O 1
ATOM 2681 N N . SER A 1 174 ? -18.751 -26.919 37.416 1.00 15.73 172 SER A N 1
ATOM 2682 C CA . SER A 1 174 ? -18.757 -28.077 36.550 1.00 14.84 172 SER A CA 1
ATOM 2683 C C . SER A 1 174 ? -17.673 -29.054 36.974 1.00 15.25 172 SER A C 1
ATOM 2684 O O . SER A 1 174 ? -16.576 -28.639 37.343 1.00 16.78 172 SER A O 1
ATOM 2692 N N . PRO A 1 175 ? -17.905 -30.355 36.827 1.00 16.14 173 PRO A N 1
ATOM 2693 C CA . PRO A 1 175 ? -16.813 -31.311 37.077 1.00 17.81 173 PRO A CA 1
ATOM 2694 C C . PRO A 1 175 ? -15.727 -31.291 36.014 1.00 16.83 173 PRO A C 1
ATOM 2695 O O . PRO A 1 175 ? -14.596 -31.719 36.300 1.00 18.84 173 PRO A O 1
ATOM 2706 N N . SER A 1 176 ? -16.024 -30.798 34.809 1.00 14.21 174 SER A N 1
ATOM 2707 C CA . SER A 1 176 ? -15.067 -30.779 33.704 1.00 13.26 174 SER A CA 1
ATOM 2708 C C . SER A 1 176 ? -15.247 -29.488 32.926 1.00 10.95 174 SER A C 1
ATOM 2709 O O . SER A 1 176 ? -15.741 -29.496 31.792 1.00 12.17 174 SER A O 1
ATOM 2717 N N . PRO A 1 177 ? -14.846 -28.347 33.495 1.00 11.19 175 PRO A N 1
ATOM 2718 C CA . PRO A 1 177 ? -15.105 -27.077 32.798 1.00 10.67 175 PRO A CA 1
ATOM 2719 C C . PRO A 1 177 ? -14.289 -26.971 31.524 1.00 9.62 175 PRO A C 1
ATOM 2720 O O . PRO A 1 177 ? -13.087 -27.247 31.508 1.00 10.48 175 PRO A O 1
ATOM 2731 N N . ARG A 1 178 ? -14.953 -26.532 30.450 1.00 9.50 176 ARG A N 1
ATOM 2732 C CA . ARG A 1 178 ? -14.311 -26.423 29.152 1.00 8.97 176 ARG A CA 1
ATOM 2733 C C . ARG A 1 178 ? -14.616 -25.067 28.528 1.00 8.99 176 ARG A C 1
ATOM 2734 O O . ARG A 1 178 ? -15.775 -24.629 28.515 1.00 9.84 176 ARG A O 1
ATOM 2755 N N . ILE A 1 179 ? -13.587 -24.403 28.002 1.00 8.29 177 ILE A N 1
ATOM 2756 C CA . ILE A 1 179 ? -13.768 -23.224 27.172 1.00 8.36 177 ILE A CA 1
ATOM 2757 C C . ILE A 1 179 ? -13.065 -23.478 25.855 1.00 8.25 177 ILE A C 1
ATOM 2758 O O . ILE A 1 179 ? -11.906 -23.907 25.832 1.00 9.72 177 ILE A O 1
ATOM 2774 N N . VAL A 1 180 ? -13.764 -23.202 24.763 1.00 7.48 178 VAL A N 1
ATOM 2775 C CA . VAL A 1 180 ? -13.211 -23.322 23.418 1.00 7.53 178 VAL A CA 1
ATOM 2776 C C . VAL A 1 180 ? -13.345 -21.967 22.748 1.00 7.52 178 VAL A C 1
ATOM 2777 O O . VAL A 1 180 ? -14.461 -21.447 22.604 1.00 8.16 178 VAL A O 1
ATOM 2790 N N . ASN A 1 181 ? -12.221 -21.409 22.329 1.00 7.74 179 ASN A N 1
ATOM 2791 C CA . ASN A 1 181 ? -12.191 -20.136 21.631 1.00 7.80 179 ASN A CA 1
ATOM 2792 C C . ASN A 1 181 ? -11.993 -20.431 20.148 1.00 7.72 179 ASN A C 1
ATOM 2793 O O . ASN A 1 181 ? -10.989 -21.018 1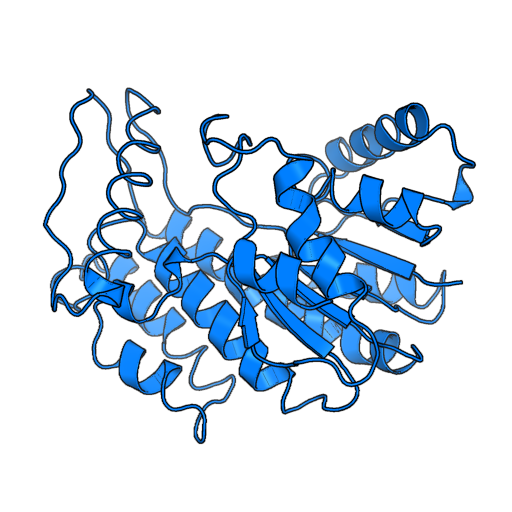9.751 1.00 8.85 179 ASN A O 1
ATOM 2804 N N . VAL A 1 182 ? -12.953 -20.005 19.330 1.00 7.68 180 VAL A N 1
ATOM 2805 C CA . VAL A 1 182 ? -12.873 -20.199 17.883 1.00 7.27 180 VAL A CA 1
ATOM 2806 C C . VAL A 1 182 ? -11.996 -19.075 17.348 1.00 8.19 180 VAL A C 1
ATOM 2807 O O . VAL A 1 182 ? -12.410 -17.923 17.256 1.00 9.79 180 VAL A O 1
ATOM 2820 N N . SER A 1 183 ? -10.770 -19.422 17.016 1.00 8.53 181 SER A N 1
ATOM 2821 C CA . SER A 1 183 ? -9.750 -18.503 16.587 1.00 8.30 181 SER A CA 1
ATOM 2822 C C . SER A 1 183 ? -9.495 -18.727 15.104 1.00 9.45 181 SER A C 1
ATOM 2823 O O . SER A 1 183 ? -10.421 -19.091 14.372 1.00 13.28 181 SER A O 1
ATOM 2831 N N . SER A 1 184 ? -8.280 -18.487 14.665 1.00 8.96 182 SER A N 1
ATOM 2832 C CA . SER A 1 184 ? -7.927 -18.630 13.269 1.00 10.08 182 SER A CA 1
ATOM 2833 C C . SER A 1 184 ? -6.441 -18.889 13.190 1.00 9.10 182 SER A C 1
ATOM 2834 O O . SER A 1 184 ? -5.675 -18.294 13.934 1.00 9.82 182 SER A O 1
ATOM 2842 N N . SER A 1 185 ? -6.039 -19.648 12.166 1.00 10.34 183 SER A N 1
ATOM 2843 C CA . SER A 1 185 ? -4.625 -19.788 11.832 1.00 11.84 183 SER A CA 1
ATOM 2844 C C . SER A 1 185 ? -3.990 -18.455 11.507 1.00 10.67 183 SER A C 1
ATOM 2845 O O . SER A 1 185 ? -2.764 -18.302 11.659 1.00 11.38 183 SER A O 1
ATOM 2853 N N . PHE A 1 186 ? -4.797 -17.477 11.083 1.00 9.70 184 PHE A N 1
ATOM 2854 C CA . PHE A 1 186 ? -4.252 -16.170 10.762 1.00 10.95 184 PHE A CA 1
ATOM 2855 C C . PHE A 1 186 ? -3.909 -15.345 11.989 1.00 10.54 184 PHE A C 1
ATOM 2856 O O . PHE A 1 186 ? -3.316 -14.276 11.834 1.00 11.67 184 PHE A O 1
ATOM 2873 N N . GLY A 1 187 ? -4.195 -15.835 13.197 1.00 9.25 185 GLY A N 1
ATOM 2874 C CA . GLY A 1 187 ? -3.623 -15.271 14.399 1.00 10.23 185 GLY A CA 1
ATOM 2875 C C . GLY A 1 187 ? -2.189 -15.656 14.651 1.00 9.11 185 GLY A C 1
ATOM 2876 O O . GLY A 1 187 ? -1.613 -15.222 15.646 1.00 10.86 185 GLY A O 1
ATOM 2880 N N . SER A 1 188 ? -1.562 -16.451 13.769 1.00 9.60 186 SER A N 1
ATOM 2881 C CA . SER A 1 188 ? -0.168 -16.819 13.943 1.00 9.91 186 SER A CA 1
ATOM 2882 C C . SER A 1 188 ? 0.694 -15.579 14.129 1.00 9.46 186 SER A C 1
ATOM 2883 O O . SER A 1 188 ? 0.592 -14.620 13.368 1.00 10.33 186 SER A O 1
ATOM 2891 N N . LEU A 1 189 ? 1.632 -15.642 15.060 1.00 9.94 187 LEU A N 1
ATOM 2892 C CA . LEU A 1 189 ? 2.572 -14.547 15.198 1.00 10.24 187 LEU A CA 1
ATOM 2893 C C . LEU A 1 189 ? 3.412 -14.356 13.944 1.00 10.48 187 LEU A C 1
ATOM 2894 O O . LEU A 1 189 ? 3.910 -13.252 13.703 1.00 11.79 187 LEU A O 1
ATOM 2910 N N . LEU A 1 190 ? 3.556 -15.391 13.118 1.00 10.48 188 LEU A N 1
ATOM 2911 C CA . LEU A 1 190 ? 4.311 -15.249 11.889 1.00 11.70 188 LEU A CA 1
ATOM 2912 C C . LEU A 1 190 ? 3.678 -14.259 10.933 1.00 10.46 188 LEU A C 1
ATOM 2913 O O . LEU A 1 190 ? 4.387 -13.723 10.071 1.00 11.91 188 LEU A O 1
ATOM 2929 N N . LEU A 1 191 ? 2.375 -14.007 11.058 1.00 9.85 189 LEU A N 1
ATOM 2930 C CA . LEU A 1 191 ? 1.653 -13.091 10.180 1.00 10.44 189 LEU A CA 1
ATOM 2931 C C . LEU A 1 191 ? 1.396 -11.735 10.818 1.00 9.60 189 LEU A C 1
ATOM 2932 O O . LEU A 1 191 ? 0.766 -10.876 10.185 1.00 10.56 189 LEU A O 1
ATOM 2948 N N . LEU A 1 192 ? 1.910 -11.485 12.018 1.00 9.72 190 LEU A N 1
ATOM 2949 C CA . LEU A 1 192 ? 1.478 -10.289 12.730 1.00 10.59 190 LEU A CA 1
ATOM 2950 C C . LEU A 1 192 ? 2.251 -9.030 12.360 1.00 10.64 190 LEU A C 1
ATOM 2951 O O . LEU A 1 192 ? 1.772 -7.930 12.650 1.00 10.96 190 LEU A O 1
ATOM 2967 N N . TRP A 1 193 ? 3.428 -9.177 11.744 1.00 10.75 191 TRP A N 1
ATOM 2968 C CA . TRP A 1 193 ? 4.296 -8.100 11.252 1.00 11.64 191 TRP A CA 1
ATOM 2969 C C . TRP A 1 193 ? 4.978 -7.263 12.334 1.00 12.88 191 TRP A C 1
ATOM 2970 O O . TRP A 1 193 ? 6.142 -6.902 12.186 1.00 15.52 191 TRP A O 1
ATOM 2991 N N . ASN A 1 194 ? 4.258 -6.888 13.374 1.00 11.80 192 ASN A N 1
ATOM 2992 C CA . ASN A 1 194 ? 4.721 -5.903 14.349 1.00 10.68 192 ASN A CA 1
ATOM 2993 C C . ASN A 1 194 ? 5.675 -6.585 15.317 1.00 11.50 192 ASN A C 1
ATOM 2994 O O . ASN A 1 194 ? 5.263 -7.449 16.095 1.00 11.79 192 ASN A O 1
ATOM 3005 N N . GLU A 1 195 ? 6.951 -6.192 15.294 1.00 11.99 193 GLU A N 1
ATOM 3006 C CA A GLU A 1 195 ? 7.940 -6.927 16.076 0.61 13.24 193 GLU A CA 1
ATOM 3007 C CA B GLU A 1 195 ? 7.949 -6.919 16.077 0.39 12.57 193 GLU A CA 1
ATOM 3008 C C . GLU A 1 195 ? 7.702 -6.779 17.570 1.00 11.64 193 GLU A C 1
ATOM 3009 O O . GLU A 1 195 ? 7.857 -7.746 18.323 1.00 12.48 193 GLU A O 1
ATOM 3029 N N . TRP A 1 196 ? 7.329 -5.587 18.015 1.00 11.99 194 TRP A N 1
ATOM 3030 C CA . TRP A 1 196 ? 7.013 -5.396 19.427 1.00 11.62 194 TRP A CA 1
ATOM 3031 C C . TRP A 1 196 ? 5.888 -6.327 19.856 1.00 11.03 194 TRP A C 1
ATOM 3032 O O . TRP A 1 196 ? 5.988 -7.028 20.874 1.00 11.93 194 TRP A O 1
ATOM 3053 N N . ALA A 1 197 ? 4.799 -6.333 19.085 1.00 10.73 195 ALA A N 1
ATOM 3054 C CA . ALA A 1 197 ? 3.636 -7.126 19.473 1.00 10.98 195 ALA A CA 1
ATOM 3055 C C . ALA A 1 197 ? 3.950 -8.611 19.433 1.00 11.10 195 ALA A C 1
ATOM 3056 O O . ALA A 1 197 ? 3.483 -9.375 20.294 1.00 11.73 195 ALA A O 1
ATOM 3063 N N . LYS A 1 198 ? 4.730 -9.047 18.433 1.00 11.01 196 LYS A N 1
ATOM 3064 C CA . LYS A 1 198 ? 5.117 -10.450 18.350 1.00 12.14 196 LYS A CA 1
ATOM 3065 C C . LYS A 1 198 ? 5.906 -10.855 19.578 1.00 12.52 196 LYS A C 1
ATOM 3066 O O . LYS A 1 198 ? 5.713 -11.952 20.120 1.00 14.01 196 LYS A O 1
ATOM 3085 N N . GLY A 1 199 ? 6.793 -9.973 20.042 1.00 12.77 197 GLY A N 1
ATOM 3086 C CA . GLY A 1 199 ? 7.568 -10.293 21.226 1.00 14.05 197 GLY A CA 1
ATOM 3087 C C . GLY A 1 199 ? 6.713 -10.372 22.475 1.00 13.60 197 GLY A C 1
ATOM 3088 O O . GLY A 1 199 ? 6.866 -11.289 23.289 1.00 16.44 197 GLY A O 1
ATOM 3092 N N . VAL A 1 200 ? 5.781 -9.431 22.631 1.00 12.64 198 VAL A N 1
ATOM 3093 C CA . VAL A 1 200 ? 4.922 -9.413 23.809 1.00 13.08 198 VAL A CA 1
ATOM 3094 C C . VAL A 1 200 ? 4.019 -10.637 23.827 1.00 12.77 198 VAL A C 1
ATOM 3095 O O . VAL A 1 200 ? 3.913 -11.341 24.834 1.00 14.73 198 VAL A O 1
ATOM 3108 N N . LEU A 1 201 ? 3.339 -10.909 22.716 1.00 12.82 199 LEU A N 1
ATOM 3109 C CA . LEU A 1 201 ? 2.390 -12.012 22.706 1.00 13.99 199 LEU A CA 1
ATOM 3110 C C . LEU A 1 201 ? 3.101 -13.353 22.786 1.00 15.35 199 LEU A C 1
ATOM 3111 O O . LEU A 1 201 ? 2.513 -14.341 23.259 1.00 17.40 199 LEU A O 1
ATOM 3127 N N . GLY A 1 202 ? 4.337 -13.414 22.304 1.00 15.83 200 GLY A N 1
ATOM 3128 C CA . GLY A 1 202 ? 5.114 -14.638 22.335 1.00 17.53 200 GLY A CA 1
ATOM 3129 C C . GLY A 1 202 ? 5.843 -14.913 23.627 1.00 19.29 200 GLY A C 1
ATOM 3130 O O . GLY A 1 202 ? 6.302 -16.034 23.818 1.00 22.02 200 GLY A O 1
ATOM 3134 N N . ASP A 1 203 ? 5.983 -13.916 24.501 1.00 18.77 201 ASP A N 1
ATOM 3135 C CA . ASP A 1 203 ? 6.737 -14.060 25.748 1.00 20.42 201 ASP A CA 1
ATOM 3136 C C . ASP A 1 203 ? 5.780 -14.628 26.789 1.00 21.43 201 ASP A C 1
ATOM 3137 O O . ASP A 1 203 ? 5.241 -13.925 27.645 1.00 20.70 201 ASP A O 1
ATOM 3146 N N . GLU A 1 204 ? 5.572 -15.944 26.708 1.00 24.10 202 GLU A N 1
ATOM 3147 C CA . GLU A 1 204 ? 4.507 -16.573 27.487 1.00 28.90 202 GLU A CA 1
ATOM 3148 C C . GLU A 1 204 ? 4.714 -16.389 28.984 1.00 30.80 202 GLU A C 1
ATOM 3149 O O . GLU A 1 204 ? 3.743 -16.206 29.730 1.00 31.74 202 GLU A O 1
ATOM 3161 N N . ASP A 1 205 ? 5.965 -16.430 29.450 1.00 32.16 203 ASP A N 1
ATOM 3162 C CA . ASP A 1 205 ? 6.224 -16.321 30.882 1.00 35.94 203 ASP A CA 1
ATOM 3163 C C . ASP A 1 205 ? 5.852 -14.958 31.452 1.00 34.38 203 ASP A C 1
ATOM 3164 O O . ASP A 1 205 ? 5.614 -14.855 32.661 1.00 36.45 203 ASP A O 1
ATOM 3173 N N . ARG A 1 206 ? 5.766 -13.921 30.615 1.00 30.73 204 ARG A N 1
ATOM 3174 C CA A ARG A 1 206 ? 5.413 -12.581 31.063 0.46 28.96 204 ARG A CA 1
ATOM 3175 C CA B ARG A 1 206 ? 5.414 -12.585 31.066 0.54 29.14 204 ARG A CA 1
ATOM 3176 C C . ARG A 1 206 ? 4.002 -12.176 30.660 1.00 24.64 204 ARG A C 1
ATOM 3177 O O . ARG A 1 206 ? 3.581 -11.059 30.975 1.00 24.88 204 ARG A O 1
ATOM 3216 N N . LEU A 1 207 ? 3.254 -13.052 29.984 1.00 20.86 205 LEU A N 1
ATOM 3217 C CA . LEU A 1 207 ? 1.934 -12.693 29.470 1.00 18.50 205 LEU A CA 1
ATOM 3218 C C . LEU A 1 207 ? 0.967 -12.372 30.591 1.00 17.58 205 LEU A C 1
ATOM 3219 O O . LEU A 1 207 ? 0.817 -13.140 31.541 1.00 20.55 205 LEU A O 1
ATOM 3235 N N . THR A 1 208 ? 0.286 -11.241 30.456 1.00 17.87 206 THR A N 1
ATOM 3236 C CA . THR A 1 208 ? -0.819 -10.878 31.330 1.00 17.53 206 THR A CA 1
ATOM 3237 C C . THR A 1 208 ? -1.890 -10.229 30.478 1.00 16.69 206 THR A C 1
ATOM 3238 O O . THR A 1 208 ? -1.627 -9.757 29.371 1.00 15.07 206 THR A O 1
ATOM 3249 N N . GLU A 1 209 ? -3.090 -10.141 31.035 1.00 16.64 207 GLU A N 1
ATOM 3250 C CA . GLU A 1 209 ? -4.170 -9.478 30.322 1.00 17.01 207 GLU A CA 1
ATOM 3251 C C . GLU A 1 209 ? -3.806 -8.038 29.992 1.00 15.95 207 GLU A C 1
ATOM 3252 O O . GLU A 1 209 ? -4.130 -7.537 28.912 1.00 16.06 207 GLU A O 1
ATOM 3264 N N . GLU A 1 210 ? -3.112 -7.356 30.905 1.00 16.29 208 GLU A N 1
ATOM 3265 C CA A GLU A 1 210 ? -2.765 -5.961 30.667 0.67 17.92 208 GLU A CA 1
ATOM 3266 C CA B GLU A 1 210 ? -2.761 -5.958 30.673 0.33 17.78 208 GLU A CA 1
ATOM 3267 C C . GLU A 1 210 ? -1.821 -5.816 29.483 1.00 15.23 208 GLU A C 1
ATOM 3268 O O . GLU A 1 210 ? -1.942 -4.865 28.691 1.00 15.61 208 GLU A O 1
ATOM 3289 N N . ARG A 1 211 ? -0.883 -6.749 29.327 1.00 15.49 209 ARG A N 1
ATOM 3290 C CA . ARG A 1 211 ? 0.035 -6.667 28.199 1.00 17.01 209 ARG A CA 1
ATOM 3291 C C . ARG A 1 211 ? -0.681 -6.913 26.879 1.00 15.17 209 ARG A C 1
ATOM 3292 O O . ARG A 1 211 ? -0.380 -6.249 25.888 1.00 15.24 209 ARG A O 1
ATOM 3313 N N . VAL A 1 212 ? -1.646 -7.838 26.849 1.00 13.71 210 VAL A N 1
ATOM 3314 C CA . VAL A 1 212 ? -2.381 -8.102 25.615 1.00 13.51 210 VAL A CA 1
ATOM 3315 C C . VAL A 1 212 ? -3.301 -6.935 25.285 1.00 13.13 210 VAL A C 1
ATOM 3316 O O . VAL A 1 212 ? -3.402 -6.509 24.118 1.00 13.40 210 VAL A O 1
ATOM 3329 N N . ASP A 1 213 ? -3.984 -6.390 26.299 1.00 12.88 211 ASP A N 1
ATOM 3330 C CA . ASP A 1 213 ? -4.815 -5.205 26.076 1.00 13.75 211 ASP A CA 1
ATOM 3331 C C . ASP A 1 213 ? -3.981 -4.082 25.467 1.00 12.91 211 ASP A C 1
ATOM 3332 O O . ASP A 1 213 ? -4.427 -3.392 24.542 1.00 13.80 211 ASP A O 1
ATOM 3341 N N . GLU A 1 214 ? -2.751 -3.895 25.959 1.00 13.74 212 GLU A N 1
ATOM 3342 C CA A GLU A 1 214 ? -1.910 -2.829 25.430 0.60 15.26 212 GLU A CA 1
ATOM 3343 C CA B GLU A 1 214 ? -1.909 -2.823 25.430 0.40 14.86 212 GLU A CA 1
ATOM 3344 C C . GLU A 1 214 ? -1.610 -3.042 23.953 1.00 14.20 212 GLU A C 1
ATOM 3345 O O . GLU A 1 214 ? -1.616 -2.093 23.165 1.00 14.48 212 GLU A O 1
ATOM 3365 N N . VAL A 1 215 ? -1.330 -4.276 23.561 1.00 13.25 213 VAL A N 1
ATOM 3366 C CA . VAL A 1 215 ? -1.085 -4.555 22.151 1.00 12.13 213 VAL A CA 1
ATOM 3367 C C . VAL A 1 215 ? -2.278 -4.142 21.297 1.00 11.06 213 VAL A C 1
ATOM 3368 O O . VAL A 1 215 ? -2.116 -3.462 20.288 1.00 11.56 213 VAL A O 1
ATOM 3381 N N . VAL A 1 216 ? -3.487 -4.578 21.664 1.00 10.58 214 VAL A N 1
ATOM 3382 C CA . VAL A 1 216 ? -4.626 -4.287 20.801 1.00 10.50 214 VAL A CA 1
ATOM 3383 C C . VAL A 1 216 ? -4.954 -2.817 20.787 1.00 10.16 214 VAL A C 1
ATOM 3384 O O . VAL A 1 216 ? -5.376 -2.284 19.754 1.00 11.45 214 VAL A O 1
ATOM 3397 N N . GLU A 1 217 ? -4.741 -2.122 21.905 1.00 11.23 215 GLU A N 1
ATOM 3398 C CA . GLU A 1 217 ? -5.042 -0.698 21.936 1.00 12.29 215 GLU A CA 1
ATOM 3399 C C . GLU A 1 217 ? -4.035 0.115 21.133 1.00 12.14 215 GLU A C 1
ATOM 3400 O O . GLU A 1 217 ? -4.411 1.111 20.515 1.00 12.62 215 GLU A O 1
ATOM 3412 N N . VAL A 1 218 ? -2.765 -0.291 21.112 1.00 12.05 216 VAL A N 1
ATOM 3413 C CA . VAL A 1 218 ? -1.789 0.370 20.259 1.00 11.79 216 VAL A CA 1
ATOM 3414 C C . VAL A 1 218 ? -2.167 0.182 18.792 1.00 11.66 216 VAL A C 1
ATOM 3415 O O . VAL A 1 218 ? -2.123 1.127 18.000 1.00 12.70 216 VAL A O 1
ATOM 3428 N N . PHE A 1 219 ? -2.585 -1.026 18.416 1.00 11.42 217 PHE A N 1
ATOM 3429 C CA . PHE A 1 219 ? -3.059 -1.260 17.056 1.00 10.59 217 PHE A CA 1
ATOM 3430 C C . PHE A 1 219 ? -4.224 -0.344 16.714 1.00 11.23 217 PHE A C 1
ATOM 3431 O O . PHE A 1 219 ? -4.237 0.298 15.658 1.00 11.72 217 PHE A O 1
ATOM 3448 N N . LEU A 1 220 ? -5.220 -0.271 17.599 1.00 10.92 218 LEU A N 1
ATOM 3449 C CA . LEU A 1 220 ? -6.397 0.539 17.290 1.00 11.51 218 LEU A CA 1
ATOM 3450 C C . LEU A 1 220 ? -6.044 2.013 17.148 1.00 12.73 218 LEU A C 1
ATOM 3451 O O . LEU A 1 220 ? -6.602 2.716 16.297 1.00 14.04 218 LEU A O 1
ATOM 3467 N N . LYS A 1 221 ? -5.142 2.518 17.988 1.00 13.33 219 LYS A N 1
ATOM 3468 C CA . LYS A 1 221 ? -4.709 3.904 17.838 1.00 15.64 219 LYS A CA 1
ATOM 3469 C C . LYS A 1 221 ? -4.015 4.125 16.496 1.00 15.10 219 LYS A C 1
ATOM 3470 O O . LYS A 1 221 ? -4.221 5.153 15.834 1.00 16.46 219 LYS A O 1
ATOM 3489 N N . ASP A 1 222 ? -3.210 3.155 16.060 1.00 14.46 220 ASP A N 1
ATOM 3490 C CA . ASP A 1 222 ? -2.531 3.287 14.775 1.00 15.07 220 ASP A CA 1
ATOM 3491 C C . ASP A 1 222 ? -3.505 3.287 13.601 1.00 15.31 220 ASP A C 1
ATOM 3492 O O . ASP A 1 222 ? -3.330 4.077 12.658 1.00 17.94 220 ASP A O 1
ATOM 3501 N N . ILE A 1 223 ? -4.507 2.402 13.599 1.00 14.52 221 ILE A N 1
ATOM 3502 C CA . ILE A 1 223 ? -5.432 2.426 12.466 1.00 15.87 221 ILE A CA 1
ATOM 3503 C C . ILE A 1 223 ? -6.303 3.680 12.510 1.00 17.28 221 ILE A C 1
ATOM 3504 O O . ILE A 1 223 ? -6.663 4.230 11.466 1.00 19.94 221 ILE A O 1
ATOM 3509 N N . LYS A 1 224 ? -6.615 4.186 13.707 1.00 16.88 222 LYS A N 1
ATOM 3510 C CA . LYS A 1 224 ? -7.379 5.420 13.805 1.00 19.25 222 LYS A CA 1
ATOM 3511 C C . LYS A 1 224 ? -6.628 6.562 13.138 1.00 23.31 222 LYS A C 1
ATOM 3512 O O . LYS A 1 224 ? -7.235 7.414 12.475 1.00 25.95 222 LYS A O 1
ATOM 3531 N N . GLU A 1 225 ? -5.304 6.578 13.285 1.00 25.14 223 GLU A N 1
ATOM 3532 C CA . GLU A 1 225 ? -4.439 7.655 12.812 1.00 30.03 223 GLU A CA 1
ATOM 3533 C C . GLU A 1 225 ? -3.822 7.396 11.443 1.00 33.76 223 GLU A C 1
ATOM 3534 O O . GLU A 1 225 ? -3.017 8.217 10.989 1.00 35.88 223 GLU A O 1
ATOM 3546 N N . GLY A 1 226 ? -4.151 6.287 10.786 1.00 34.44 224 GLY A N 1
ATOM 3547 C CA . GLY A 1 226 ? -3.574 5.962 9.484 1.00 37.32 224 GLY A CA 1
ATOM 3548 C C . GLY A 1 226 ? -2.096 5.609 9.481 1.00 39.53 224 GLY A C 1
ATOM 3549 O O . GLY A 1 226 ? -1.379 5.976 8.536 1.00 39.64 224 GLY A O 1
ATOM 3553 N N . LYS A 1 227 ? -1.624 4.875 10.502 1.00 40.11 225 LYS A N 1
ATOM 3554 C CA . LYS A 1 227 ? -0.206 4.555 10.666 1.00 40.95 225 LYS A CA 1
ATOM 3555 C C . LYS A 1 227 ? 0.069 3.052 10.586 1.00 41.40 225 LYS A C 1
ATOM 3556 O O . LYS A 1 227 ? 1.054 2.570 11.150 1.00 41.64 225 LYS A O 1
ATOM 3575 N N . LEU A 1 228 ? -0.774 2.290 9.887 1.00 40.14 226 LEU A N 1
ATOM 3576 C CA . LEU A 1 228 ? -0.620 0.834 9.911 1.00 40.49 226 LEU A CA 1
ATOM 3577 C C . LEU A 1 228 ? 0.669 0.379 9.240 1.00 40.40 226 LEU A C 1
ATOM 3578 O O . LEU A 1 228 ? 1.354 -0.509 9.757 1.00 39.84 226 LEU A O 1
ATOM 3594 N N . GLU A 1 229 ? 1.016 0.944 8.085 1.00 39.36 227 GLU A N 1
ATOM 3595 C CA . GLU A 1 229 ? 2.257 0.508 7.449 1.00 42.09 227 GLU A CA 1
ATOM 3596 C C . GLU A 1 229 ? 3.466 1.060 8.187 1.00 40.86 227 GLU A C 1
ATOM 3597 O O . GLU A 1 229 ? 4.437 0.337 8.427 1.00 40.70 227 GLU A O 1
ATOM 3603 N N . GLU A 1 230 ? 3.417 2.338 8.561 1.00 38.78 228 GLU A N 1
ATOM 3604 C CA A GLU A 1 230 ? 4.542 2.937 9.267 0.60 37.81 228 GLU A CA 1
ATOM 3605 C CA B GLU A 1 230 ? 4.539 2.941 9.270 0.40 38.05 228 GLU A CA 1
ATOM 3606 C C . GLU A 1 230 ? 4.755 2.297 10.632 1.00 35.83 228 GLU A C 1
ATOM 3607 O O . GLU A 1 230 ? 5.894 2.243 11.118 1.00 36.08 228 GLU A O 1
ATOM 3618 N N . SER A 1 231 ? 3.683 1.818 11.269 1.00 30.00 229 SER A N 1
ATOM 3619 C CA . SER A 1 231 ? 3.774 1.175 12.573 1.00 28.42 229 SER A CA 1
ATOM 3620 C C . SER A 1 231 ? 3.906 -0.335 12.465 1.00 25.65 229 SER A C 1
ATOM 3621 O O . SER A 1 231 ? 3.878 -1.036 13.489 1.00 26.10 229 SER A O 1
ATOM 3624 N N . GLN A 1 232 ? 4.028 -0.863 11.248 1.00 21.58 230 GLN A N 1
ATOM 3625 C CA A GLN A 1 232 ? 4.452 -2.241 11.048 0.62 13.11 230 GLN A CA 1
ATOM 3626 C CA B GLN A 1 232 ? 4.475 -2.242 11.141 0.38 18.63 230 GLN A CA 1
ATOM 3627 C C . GLN A 1 232 ? 3.371 -3.239 11.468 1.00 15.06 230 GLN A C 1
ATOM 3628 O O . GLN A 1 232 ? 3.681 -4.312 11.980 1.00 17.38 230 GLN A O 1
ATOM 3639 N N . TRP A 1 233 ? 2.112 -2.919 11.182 1.00 13.14 231 TRP A N 1
ATOM 3640 C CA . TRP A 1 233 ? 1.013 -3.875 11.316 1.00 11.11 231 TRP A CA 1
ATOM 3641 C C . TRP A 1 233 ? 0.772 -4.576 9.986 1.00 11.74 231 TRP A C 1
ATOM 3642 O O . TRP A 1 233 ? 1.308 -4.182 8.950 1.00 13.79 231 TRP A O 1
ATOM 3663 N N . PRO A 1 234 ? -0.074 -5.607 9.952 1.00 10.44 232 PRO A N 1
ATOM 3664 C CA . PRO A 1 234 ? -0.232 -6.371 8.710 1.00 11.13 232 PRO A CA 1
ATOM 3665 C C . PRO A 1 234 ? -0.795 -5.521 7.590 1.00 11.50 232 PRO A C 1
ATOM 3666 O O . PRO A 1 234 ? -1.587 -4.591 7.821 1.00 12.18 232 PRO A O 1
ATOM 3677 N N . PRO A 1 235 ? -0.479 -5.877 6.337 1.00 12.59 233 PRO A N 1
ATOM 3678 C CA . PRO A 1 235 ? -0.931 -5.098 5.169 1.00 14.70 233 PRO A CA 1
ATOM 3679 C C . PRO A 1 235 ? -2.393 -5.303 4.827 1.00 13.60 233 PRO A C 1
ATOM 3680 O O . PRO A 1 235 ? -2.982 -4.476 4.123 1.00 16.32 233 PRO A O 1
ATOM 3691 N N . HIS A 1 236 ? -2.993 -6.380 5.299 1.00 10.94 234 HIS A N 1
ATOM 3692 C CA . HIS A 1 236 ? -4.405 -6.651 5.103 1.00 10.74 234 HIS A CA 1
ATOM 3693 C C . HIS A 1 236 ? -4.833 -7.620 6.189 1.00 9.15 234 HIS A C 1
ATOM 3694 O O . HIS A 1 236 ? -3.999 -8.257 6.840 1.00 9.89 234 HIS A O 1
ATOM 3709 N N . PHE A 1 237 ? -6.140 -7.712 6.373 1.00 9.01 235 PHE A N 1
ATOM 3710 C CA . PHE A 1 237 ? -6.741 -8.456 7.486 1.00 9.24 235 PHE A CA 1
ATOM 3711 C C . PHE A 1 237 ? -6.080 -8.079 8.809 1.00 8.24 235 PHE A C 1
ATOM 3712 O O . PHE A 1 237 ? -5.869 -8.905 9.703 1.00 9.18 235 PHE A O 1
ATOM 3729 N N . ALA A 1 238 ? -5.767 -6.791 8.971 1.00 8.85 236 ALA A N 1
ATOM 3730 C CA . ALA A 1 238 ? -4.983 -6.383 10.133 1.00 8.75 236 ALA A CA 1
ATOM 3731 C C . ALA A 1 238 ? -5.734 -6.630 11.434 1.00 8.32 236 ALA A C 1
ATOM 3732 O O . ALA A 1 238 ? -5.176 -7.192 12.375 1.00 8.72 236 ALA A O 1
ATOM 3739 N N . ALA A 1 239 ? -6.969 -6.157 11.537 1.00 8.22 237 ALA A N 1
ATOM 3740 C CA . ALA A 1 239 ? -7.719 -6.324 12.765 1.00 8.50 237 ALA A CA 1
ATOM 3741 C C . ALA A 1 239 ? -8.024 -7.780 13.048 1.00 7.96 237 ALA A C 1
ATOM 3742 O O . ALA A 1 239 ? -8.001 -8.217 14.206 1.00 9.46 237 ALA A O 1
ATOM 3749 N N . GLU A 1 240 ? -8.322 -8.549 12.013 1.00 8.37 238 GLU A N 1
ATOM 3750 C CA . GLU A 1 240 ? -8.563 -9.973 12.208 1.00 8.77 238 GLU A CA 1
ATOM 3751 C C . GLU A 1 240 ? -7.325 -10.652 12.780 1.00 8.11 238 GLU A C 1
ATOM 3752 O O . GLU A 1 240 ? -7.414 -11.434 13.740 1.00 9.15 238 GLU A O 1
ATOM 3764 N N . ARG A 1 241 ? -6.164 -10.400 12.181 1.00 7.94 239 ARG A N 1
ATOM 3765 C CA . ARG A 1 241 ? -4.930 -11.016 12.655 1.00 7.38 239 ARG A CA 1
ATOM 3766 C C . ARG A 1 241 ? -4.636 -10.603 14.094 1.00 7.76 239 ARG A C 1
ATOM 3767 O O . ARG A 1 241 ? -4.322 -11.441 14.937 1.00 8.55 239 ARG A O 1
ATOM 3788 N N . VAL A 1 242 ? -4.701 -9.308 14.377 1.00 7.53 240 VAL A N 1
ATOM 3789 C CA . VAL A 1 242 ? -4.408 -8.826 15.719 1.00 8.11 240 VAL A CA 1
ATOM 3790 C C . VAL A 1 242 ? -5.368 -9.428 16.728 1.00 7.68 240 VAL A C 1
ATOM 3791 O O . VAL A 1 242 ? -4.965 -9.857 17.811 1.00 8.42 240 VAL A O 1
ATOM 3804 N N . SER A 1 243 ? -6.657 -9.405 16.409 1.00 7.71 241 SER A N 1
ATOM 3805 C CA . SER A 1 243 ? -7.646 -9.876 17.366 1.00 8.31 241 SER A CA 1
ATOM 3806 C C . SER A 1 243 ? -7.507 -11.349 17.645 1.00 8.07 241 SER A C 1
ATOM 3807 O O . SER A 1 243 ? -7.678 -11.767 18.793 1.00 8.90 241 SER A O 1
ATOM 3815 N N . LYS A 1 244 ? -7.229 -12.142 16.609 1.00 7.72 242 LYS A N 1
ATOM 3816 C CA . LYS A 1 244 ? -7.082 -13.579 16.820 1.00 7.67 242 LYS A CA 1
ATOM 3817 C C . LYS A 1 244 ? -5.764 -13.922 17.514 1.00 7.50 242 LYS A C 1
ATOM 3818 O O . LYS A 1 244 ? -5.714 -14.834 18.353 1.00 8.30 242 LYS A O 1
ATOM 3837 N N . ALA A 1 245 ? -4.697 -13.174 17.227 1.00 7.64 243 ALA A N 1
ATOM 3838 C CA . ALA A 1 245 ? -3.462 -13.368 17.973 1.00 8.16 243 ALA A CA 1
ATOM 3839 C C . ALA A 1 245 ? -3.673 -13.036 19.449 1.00 8.08 243 ALA A C 1
ATOM 3840 O O . ALA A 1 245 ? -3.192 -13.746 20.349 1.00 8.82 243 ALA A O 1
ATOM 3847 N N . ALA A 1 246 ? -4.406 -11.963 19.722 1.00 8.90 244 ALA A N 1
ATOM 3848 C CA . ALA A 1 246 ? -4.718 -11.593 21.096 1.00 8.84 244 ALA A CA 1
ATOM 3849 C C . ALA A 1 246 ? -5.563 -12.652 21.785 1.00 9.02 244 ALA A C 1
ATOM 3850 O O . ALA A 1 246 ? -5.334 -12.974 22.960 1.00 9.62 244 ALA A O 1
ATOM 3857 N N . LEU A 1 247 ? -6.555 -13.196 21.059 1.00 8.30 245 LEU A N 1
ATOM 3858 C CA . LEU A 1 247 ? -7.386 -14.264 21.600 1.00 8.05 245 LEU A CA 1
ATOM 3859 C C . LEU A 1 247 ? -6.539 -15.478 21.945 1.00 8.26 245 LEU A C 1
ATOM 3860 O O . LEU A 1 247 ? -6.748 -16.124 22.983 1.00 9.24 245 LEU A O 1
ATOM 3876 N N . ASN A 1 248 ? -5.596 -15.831 21.075 1.00 8.24 246 ASN A N 1
ATOM 3877 C CA . ASN A 1 248 ? -4.726 -16.962 21.371 1.00 8.52 246 ASN A CA 1
ATOM 3878 C C . ASN A 1 248 ? -3.924 -16.713 22.639 1.00 9.26 246 ASN A C 1
ATOM 3879 O O . ASN A 1 248 ? -3.695 -17.632 23.436 1.00 10.03 246 ASN A O 1
ATOM 3890 N N . ALA A 1 249 ? -3.429 -15.484 22.805 1.00 9.70 247 ALA A N 1
ATOM 3891 C CA . ALA A 1 249 ? -2.662 -15.144 23.989 1.00 10.17 247 ALA A CA 1
ATOM 3892 C C . ALA A 1 249 ? -3.529 -15.202 25.233 1.00 10.57 247 ALA A C 1
ATOM 3893 O O . ALA A 1 249 ? -3.094 -15.713 26.273 1.00 11.15 247 ALA A O 1
ATOM 3900 N N . TYR A 1 250 ? -4.758 -14.672 25.148 1.00 10.63 248 TYR A N 1
ATOM 3901 C CA . TYR A 1 250 ? -5.662 -14.736 26.290 1.00 10.64 248 TYR A CA 1
ATOM 3902 C C . TYR A 1 250 ? -5.999 -16.181 26.633 1.00 10.35 248 TYR A C 1
ATOM 3903 O O . TYR A 1 250 ? -6.138 -16.525 27.812 1.00 11.34 248 TYR A O 1
ATOM 3921 N N . THR A 1 251 ? -6.097 -17.055 25.635 1.00 10.00 249 THR A N 1
ATOM 3922 C CA . THR A 1 251 ? -6.336 -18.466 25.908 1.00 9.93 249 THR A CA 1
ATOM 3923 C C . THR A 1 251 ? -5.244 -19.014 26.818 1.00 10.31 249 THR A C 1
ATOM 3924 O O . THR A 1 251 ? -5.533 -19.756 27.758 1.00 11.23 249 THR A O 1
ATOM 3935 N N . LYS A 1 252 ? -3.990 -18.656 26.549 1.00 10.44 250 LYS A N 1
ATOM 3936 C CA . LYS A 1 252 ? -2.877 -19.101 27.392 1.00 10.90 250 LYS A CA 1
ATOM 3937 C C . LYS A 1 252 ? -2.959 -18.509 28.800 1.00 11.69 250 LYS A C 1
ATOM 3938 O O . LYS A 1 252 ? -2.731 -19.205 29.789 1.00 12.33 250 LYS A O 1
ATOM 3957 N N . ILE A 1 253 ? -3.286 -17.223 28.896 1.00 11.52 251 ILE A N 1
ATOM 3958 C CA . ILE A 1 253 ? -3.407 -16.550 30.187 1.00 11.97 251 ILE A CA 1
ATOM 3959 C C . ILE A 1 253 ? -4.486 -17.216 31.032 1.00 11.63 251 ILE A C 1
ATOM 3960 O O . ILE A 1 253 ? -4.287 -17.516 32.225 1.00 13.07 251 ILE A O 1
ATOM 3976 N N . ALA A 1 254 ? -5.650 -17.441 30.426 1.00 11.90 252 ALA A N 1
ATOM 3977 C CA . ALA A 1 254 ? -6.766 -18.012 31.151 1.00 11.38 252 ALA A CA 1
ATOM 3978 C C . ALA A 1 254 ? -6.493 -19.451 31.551 1.00 11.49 252 ALA A C 1
ATOM 3979 O O . ALA A 1 254 ? -6.809 -19.858 32.682 1.00 12.10 252 ALA A O 1
ATOM 3986 N N . ALA A 1 255 ? -5.860 -20.230 30.683 1.00 11.01 253 ALA A N 1
ATOM 3987 C CA . ALA A 1 255 ? -5.533 -21.606 31.038 1.00 10.89 253 ALA A CA 1
ATOM 3988 C C . ALA A 1 255 ? -4.641 -21.659 32.272 1.00 12.36 253 ALA A C 1
ATOM 3989 O O . ALA A 1 255 ? -4.776 -22.569 33.104 1.00 14.35 253 ALA A O 1
ATOM 3996 N N . LYS A 1 256 ? -3.698 -20.727 32.390 1.00 13.31 254 LYS A N 1
ATOM 3997 C CA A LYS A 1 256 ? -2.828 -20.726 33.558 0.45 14.62 254 LYS A CA 1
ATOM 3998 C CA B LYS A 1 256 ? -2.822 -20.712 33.554 0.55 14.56 254 LYS A CA 1
ATOM 3999 C C . LYS A 1 256 ? -3.573 -20.267 34.801 1.00 14.93 254 LYS A C 1
ATOM 4000 O O . LYS A 1 256 ? -3.320 -20.774 35.902 1.00 17.51 254 LYS A O 1
ATOM 4011 N N . LYS A 1 257 ? -4.484 -19.312 34.653 1.00 14.42 255 LYS A N 1
ATOM 4012 C CA . LYS A 1 257 ? -5.228 -18.764 35.786 1.00 16.01 255 LYS A CA 1
ATOM 4013 C C . LYS A 1 257 ? -6.258 -19.746 36.331 1.00 15.44 255 LYS A C 1
ATOM 4014 O O . LYS A 1 257 ? -6.558 -19.714 37.532 1.00 17.57 255 LYS A O 1
ATOM 4033 N N . TYR A 1 258 ? -6.808 -20.613 35.481 1.00 14.92 256 TYR A N 1
ATOM 4034 C CA . TYR A 1 258 ? -7.869 -21.555 35.829 1.00 15.69 256 TYR A CA 1
ATOM 4035 C C . TYR A 1 258 ? -7.393 -22.965 35.504 1.00 15.66 256 TYR A C 1
ATOM 4036 O O . TYR A 1 258 ? -7.850 -23.596 34.542 1.00 15.11 256 TYR A O 1
ATOM 4054 N N . PRO A 1 259 ? -6.461 -23.493 36.289 1.00 16.36 257 PRO A N 1
ATOM 4055 C CA . PRO A 1 259 ? -5.808 -24.754 35.898 1.00 17.37 257 PRO A CA 1
ATOM 4056 C C . PRO A 1 259 ? -6.725 -25.973 35.904 1.00 17.98 257 PRO A C 1
ATOM 4057 O O . PRO A 1 259 ? -6.407 -26.956 35.232 1.00 22.53 257 PRO A O 1
ATOM 4068 N N . SER A 1 260 ? -7.842 -25.959 36.626 1.00 17.95 258 SER A N 1
ATOM 4069 C CA . SER A 1 260 ? -8.767 -27.084 36.582 1.00 19.40 258 SER A CA 1
ATOM 4070 C C . SER A 1 260 ? -9.621 -27.105 35.315 1.00 18.85 258 SER A C 1
ATOM 4071 O O . SER A 1 260 ? -10.292 -28.108 35.038 1.00 22.02 258 SER A O 1
ATOM 4079 N N . PHE A 1 261 ? -9.669 -26.013 34.570 1.00 13.95 259 PHE A N 1
ATOM 4080 C CA . PHE A 1 261 ? -10.393 -25.956 33.316 1.00 11.60 259 PHE A CA 1
ATOM 4081 C C . PHE A 1 261 ? -9.484 -26.499 32.212 1.00 11.30 259 PHE A C 1
ATOM 4082 O O . PHE A 1 261 ? -8.267 -26.565 32.365 1.00 12.80 259 PHE A O 1
ATOM 4099 N N . ARG A 1 262 ? -10.080 -26.872 31.076 1.00 10.70 260 ARG A N 1
ATOM 4100 C CA . ARG A 1 262 ? -9.336 -27.018 29.828 1.00 10.16 260 ARG A CA 1
ATOM 4101 C C . ARG A 1 262 ? -9.834 -25.915 28.910 1.00 9.77 260 ARG A C 1
ATOM 4102 O O . ARG A 1 262 ? -11.024 -25.877 28.575 1.00 11.17 260 ARG A O 1
ATOM 4123 N N . ILE A 1 263 ? -8.930 -25.018 28.538 1.00 9.32 261 ILE A N 1
ATOM 4124 C CA . ILE A 1 263 ? -9.239 -23.805 27.784 1.00 8.83 261 ILE A CA 1
ATOM 4125 C C . ILE A 1 263 ? -8.319 -23.797 26.567 1.00 9.25 261 ILE A C 1
ATOM 4126 O O . ILE A 1 263 ? -7.100 -23.729 26.726 1.00 10.39 261 ILE A O 1
ATOM 4142 N N . ASN A 1 264 ? -8.888 -23.885 25.364 1.00 8.39 262 ASN A N 1
ATOM 4143 C CA . ASN A 1 264 ? -8.077 -24.015 24.159 1.00 7.86 262 ASN A CA 1
ATOM 4144 C C . ASN A 1 264 ? -8.670 -23.186 23.041 1.00 8.17 262 ASN A C 1
ATOM 4145 O O . ASN A 1 264 ? -9.869 -22.890 23.027 1.00 8.94 262 ASN A O 1
ATOM 4156 N N . ALA A 1 265 ? -7.807 -22.794 22.118 1.00 8.13 263 ALA A N 1
ATOM 4157 C CA . ALA A 1 265 ? -8.197 -22.077 20.916 1.00 8.63 263 ALA A CA 1
ATOM 4158 C C . ALA A 1 265 ? -8.027 -23.001 19.718 1.00 8.11 263 ALA A C 1
ATOM 4159 O O . ALA A 1 265 ? -7.121 -23.835 19.688 1.00 9.58 263 ALA A O 1
ATOM 4166 N N . ILE A 1 266 ? -8.899 -22.855 18.725 1.00 8.38 264 ILE A N 1
ATOM 4167 C CA . ILE A 1 266 ? -8.874 -23.716 17.555 1.00 8.07 264 ILE A CA 1
ATOM 4168 C C . ILE A 1 266 ? -8.997 -22.889 16.286 1.00 8.46 264 ILE A C 1
ATOM 4169 O O . ILE A 1 266 ? -9.447 -21.745 16.294 1.00 9.58 264 ILE A O 1
ATOM 4185 N N . CYS A 1 267 ? -8.630 -23.511 15.172 1.00 9.07 265 CYS A N 1
ATOM 4186 C CA . CYS A 1 267 ? -9.035 -23.043 13.851 1.00 9.22 265 CYS A CA 1
ATOM 4187 C C . CYS A 1 267 ? -9.939 -24.105 13.246 1.00 9.19 265 CYS A C 1
ATOM 4188 O O . CYS A 1 267 ? -9.536 -25.271 13.156 1.00 10.69 265 CYS A O 1
ATOM 4196 N N . PRO A 1 268 ? -11.125 -23.724 12.766 1.00 9.15 266 PRO A N 1
ATOM 4197 C CA . PRO A 1 268 ? -12.057 -24.715 12.243 1.00 9.70 266 PRO A CA 1
ATOM 4198 C C . PRO A 1 268 ? -11.726 -25.171 10.842 1.00 11.00 266 PRO A C 1
ATOM 4199 O O . PRO A 1 268 ? -12.327 -26.148 10.384 1.00 13.78 266 PRO A O 1
ATOM 4210 N N . GLY A 1 269 ? -10.843 -24.462 10.153 1.00 11.61 267 GLY A N 1
ATOM 4211 C CA . GLY A 1 269 ? -10.629 -24.620 8.732 1.00 12.85 267 GLY A CA 1
ATOM 4212 C C . GLY A 1 269 ? -11.408 -23.583 7.956 1.00 12.27 267 GLY A C 1
ATOM 4213 O O . GLY A 1 269 ? -12.229 -22.849 8.491 1.00 17.07 267 GLY A O 1
ATOM 4217 N N . TYR A 1 270 ? -11.177 -23.555 6.666 1.00 11.46 268 TYR A N 1
ATOM 4218 C CA . TYR A 1 270 ? -11.764 -22.565 5.773 1.00 9.84 268 TYR A CA 1
ATOM 4219 C C . TYR A 1 270 ? -13.099 -23.141 5.299 1.00 9.92 268 TYR A C 1
ATOM 4220 O O . TYR A 1 270 ? -13.140 -24.149 4.569 1.00 11.81 268 TYR A O 1
ATOM 4229 N N . ALA A 1 271 ? -14.195 -22.518 5.738 1.00 10.35 269 ALA A N 1
ATOM 4230 C CA . ALA A 1 271 ? -15.515 -23.120 5.600 1.00 10.76 269 ALA A CA 1
ATOM 4231 C C . ALA A 1 271 ? -16.508 -22.127 5.018 1.00 10.73 269 ALA A C 1
ATOM 4232 O O . ALA A 1 271 ? -16.396 -20.924 5.219 1.00 10.70 269 ALA A O 1
ATOM 4234 N N . LYS A 1 272 ? -17.526 -22.668 4.364 1.00 11.12 270 LYS A N 1
ATOM 4235 C CA . LYS A 1 272 ? -18.525 -21.883 3.648 1.00 11.79 270 LYS A CA 1
ATOM 4236 C C . LYS A 1 272 ? -19.515 -21.259 4.629 1.00 11.88 270 LYS A C 1
ATOM 4237 O O . LYS A 1 272 ? -20.424 -21.930 5.121 1.00 14.72 270 LYS A O 1
ATOM 4256 N N . THR A 1 273 ? -19.361 -19.968 4.921 1.00 11.53 271 THR A N 1
ATOM 4257 C CA . THR A 1 273 ? -20.288 -19.267 5.802 1.00 11.78 271 THR A CA 1
ATOM 4258 C C . THR A 1 273 ? -20.464 -17.849 5.266 1.00 11.77 271 THR A C 1
ATOM 4259 O O . THR A 1 273 ? -19.781 -17.426 4.332 1.00 12.35 271 THR A O 1
ATOM 4270 N N . ASP A 1 274 ? -21.313 -17.062 5.919 1.00 11.99 272 ASP A N 1
ATOM 4271 C CA . ASP A 1 274 ? -21.481 -15.680 5.465 1.00 13.16 272 ASP A CA 1
ATOM 4272 C C . ASP A 1 274 ? -20.175 -14.905 5.530 1.00 12.23 272 ASP A C 1
ATOM 4273 O O . ASP A 1 274 ? -19.930 -14.037 4.688 1.00 13.70 272 ASP A O 1
ATOM 4282 N N . ILE A 1 275 ? -19.301 -15.207 6.482 1.00 12.10 273 ILE A N 1
ATOM 4283 C CA . ILE A 1 275 ? -18.064 -14.434 6.609 1.00 11.10 273 ILE A CA 1
ATOM 4284 C C . ILE A 1 275 ? -17.149 -14.645 5.409 1.00 11.24 273 ILE A C 1
ATOM 4285 O O . ILE A 1 275 ? -16.350 -13.765 5.077 1.00 14.82 273 ILE A O 1
ATOM 4301 N N . THR A 1 276 ? -17.227 -15.797 4.753 1.00 10.91 274 THR A N 1
ATOM 4302 C CA . THR A 1 276 ? -16.407 -16.095 3.586 1.00 11.73 274 THR A CA 1
ATOM 4303 C C . THR A 1 276 ? -17.195 -16.007 2.279 1.00 11.87 274 THR A C 1
ATOM 4304 O O . THR A 1 276 ? -16.714 -16.485 1.236 1.00 13.90 274 THR A O 1
ATOM 4315 N N . PHE A 1 277 ? -18.384 -15.420 2.288 1.00 12.98 275 PHE A N 1
ATOM 4316 C CA . PHE A 1 277 ? -19.234 -15.402 1.095 1.00 13.83 275 PHE A CA 1
ATOM 4317 C C . PHE A 1 277 ? -19.476 -16.815 0.583 1.00 15.54 275 PHE A C 1
ATOM 4318 O O . PHE A 1 277 ? -19.585 -17.045 -0.625 1.00 18.62 275 PHE A O 1
ATOM 4335 N N . HIS A 1 278 ? -19.550 -17.771 1.499 1.00 14.89 276 HIS A N 1
ATOM 4336 C CA . HIS A 1 278 ? -19.836 -19.182 1.219 1.00 16.26 276 HIS A CA 1
ATOM 4337 C C . HIS A 1 278 ? -18.822 -19.834 0.305 1.00 15.88 276 HIS A C 1
ATOM 4338 O O . HIS A 1 278 ? -19.148 -20.730 -0.460 1.00 21.07 276 HIS A O 1
ATOM 4352 N N . ALA A 1 279 ? -17.579 -19.431 0.445 1.00 14.87 277 ALA A N 1
ATOM 4353 C CA . ALA A 1 279 ? -16.435 -20.058 -0.183 1.00 15.26 277 ALA A CA 1
ATOM 4354 C C . ALA A 1 279 ? -15.632 -20.823 0.856 1.00 15.77 277 ALA A C 1
ATOM 4355 O O . ALA A 1 279 ? -15.767 -20.628 2.061 1.00 16.44 277 ALA A O 1
ATOM 4362 N N . GLY A 1 280 ? -14.756 -21.667 0.354 1.00 17.23 278 GLY A N 1
ATOM 4363 C CA . GLY A 1 280 ? -13.938 -22.485 1.190 1.00 15.69 278 GLY A CA 1
ATOM 4364 C C . GLY A 1 280 ? -14.261 -23.944 0.983 1.00 15.13 278 GLY A C 1
ATOM 4365 O O . GLY A 1 280 ? -15.355 -24.314 0.549 1.00 17.66 278 GLY A O 1
ATOM 4369 N N . PRO A 1 281 ? -13.298 -24.805 1.279 1.00 13.78 279 PRO A N 1
ATOM 4370 C CA . PRO A 1 281 ? -13.475 -26.226 0.984 1.00 15.44 279 PRO A CA 1
ATOM 4371 C C . PRO A 1 281 ? -14.390 -26.953 1.935 1.00 16.21 279 PRO A C 1
ATOM 4372 O O . PRO A 1 281 ? -14.930 -27.998 1.561 1.00 19.91 279 PRO A O 1
ATOM 4383 N N . LEU A 1 282 ? -14.578 -26.469 3.157 1.00 12.65 280 LEU A N 1
ATOM 4384 C CA . LEU A 1 282 ? -15.303 -27.225 4.161 1.00 11.91 280 LEU A CA 1
ATOM 4385 C C . LEU A 1 282 ? -16.751 -26.784 4.251 1.00 1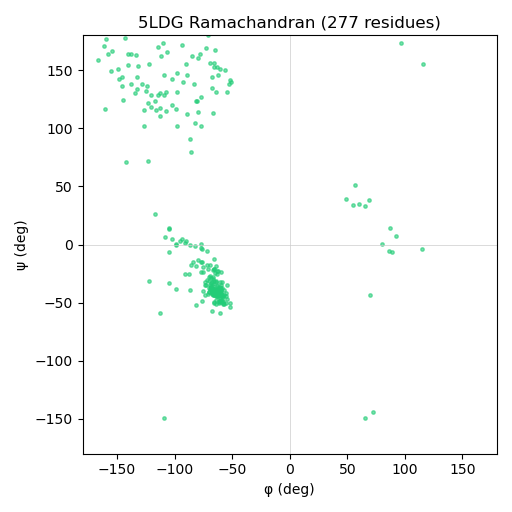2.31 280 LEU A C 1
ATOM 4386 O O . LEU A 1 282 ? -17.070 -25.611 4.078 1.00 13.57 280 LEU A O 1
ATOM 4402 N N . SER A 1 283 ? -17.622 -27.736 4.575 1.00 11.71 281 SER A N 1
ATOM 4403 C CA . SER A 1 283 ? -18.988 -27.396 4.945 1.00 11.58 281 SER A CA 1
ATOM 4404 C C . SER A 1 283 ? -19.013 -26.888 6.379 1.00 11.02 281 SER A C 1
ATOM 4405 O O . SER A 1 283 ? -18.070 -27.082 7.152 1.00 11.17 281 SER A O 1
ATOM 4413 N N . VAL A 1 284 ? -20.118 -26.239 6.740 1.00 11.80 282 VAL A N 1
ATOM 4414 C CA A VAL A 1 284 ? -20.269 -25.767 8.118 0.58 12.08 282 VAL A CA 1
ATOM 4415 C CA B VAL A 1 284 ? -20.258 -25.765 8.103 0.42 12.17 282 VAL A CA 1
ATOM 4416 C C . VAL A 1 284 ? -20.254 -26.931 9.092 1.00 11.65 282 VAL A C 1
ATOM 4417 O O . VAL A 1 284 ? -19.701 -26.818 10.189 1.00 12.82 282 VAL A O 1
ATOM 4440 N N . ALA A 1 285 ? -20.863 -28.067 8.721 1.00 12.72 283 ALA A N 1
ATOM 4441 C CA . ALA A 1 285 ? -20.827 -29.207 9.639 1.00 14.35 283 ALA A CA 1
ATOM 4442 C C . ALA A 1 285 ? -19.396 -29.694 9.850 1.00 11.71 283 ALA A C 1
ATOM 4443 O O . ALA A 1 285 ? -19.001 -30.052 10.970 1.00 14.13 283 ALA A O 1
ATOM 4445 N N . GLU A 1 286 ? -18.594 -29.741 8.778 1.00 12.15 284 GLU A N 1
ATOM 4446 C CA . GLU A 1 286 ? -17.194 -30.138 8.933 1.00 12.08 284 GLU A CA 1
ATOM 4447 C C . GLU A 1 286 ? -16.429 -29.169 9.832 1.00 11.57 284 GLU A C 1
ATOM 4448 O O . GLU A 1 286 ? -15.667 -29.598 10.707 1.00 12.33 284 GLU A O 1
ATOM 4460 N N . ALA A 1 287 ? -16.621 -27.865 9.641 1.00 10.41 285 ALA A N 1
ATOM 4461 C CA . ALA A 1 287 ? -15.921 -26.869 10.449 1.00 10.44 285 ALA A CA 1
ATOM 4462 C C . ALA A 1 287 ? -16.223 -27.045 11.929 1.00 10.29 285 ALA A C 1
ATOM 4463 O O . ALA A 1 287 ? -15.321 -26.962 12.775 1.00 10.07 285 ALA A O 1
ATOM 4470 N N . ALA A 1 288 ? -17.493 -27.274 12.267 1.00 8.83 286 ALA A N 1
ATOM 4471 C CA . ALA A 1 288 ? -17.904 -27.357 13.665 1.00 8.99 286 ALA A CA 1
ATOM 4472 C C . ALA A 1 288 ? -17.295 -28.549 14.390 1.00 8.82 286 ALA A C 1
ATOM 4473 O O . ALA A 1 288 ? -17.217 -28.539 15.621 1.00 9.47 286 ALA A O 1
ATOM 4480 N N . GLN A 1 289 ? -16.859 -29.577 13.656 1.00 8.74 287 GLN A N 1
ATOM 4481 C CA . GLN A 1 289 ? -16.239 -30.722 14.307 1.00 9.68 287 GLN A CA 1
ATOM 4482 C C . GLN A 1 289 ? -15.074 -30.316 15.199 1.00 9.29 287 GLN A C 1
ATOM 4483 O O . GLN A 1 289 ? -14.803 -30.979 16.213 1.00 10.06 287 GLN A O 1
ATOM 4497 N N . VAL A 1 290 ? -14.328 -29.287 14.799 1.00 9.15 288 VAL A N 1
ATOM 4498 C CA . VAL A 1 290 ? -13.119 -28.891 15.525 1.00 9.58 288 VAL A CA 1
ATOM 4499 C C . VAL A 1 290 ? -13.463 -28.327 16.903 1.00 8.70 288 VAL A C 1
ATOM 4500 O O . VAL A 1 290 ? -12.950 -28.836 17.907 1.00 9.26 288 VAL A O 1
ATOM 4513 N N . PRO A 1 291 ? -14.288 -27.287 17.019 1.00 8.18 289 PRO A N 1
ATOM 4514 C CA . PRO A 1 291 ? -14.589 -26.794 18.367 1.00 8.65 289 PRO A CA 1
ATOM 4515 C C . PRO A 1 291 ? -15.325 -27.815 19.202 1.00 9.01 289 PRO A C 1
ATOM 4516 O O . PRO A 1 291 ? -15.100 -27.874 20.411 1.00 9.42 289 PRO A O 1
ATOM 4527 N N . VAL A 1 292 ? -16.146 -28.666 18.588 1.00 8.42 290 VAL A N 1
ATOM 4528 C CA . VAL A 1 292 ? -16.816 -29.723 19.336 1.00 8.77 290 VAL A CA 1
ATOM 4529 C C . VAL A 1 292 ? -15.799 -30.679 19.936 1.00 9.21 290 VAL A C 1
ATOM 4530 O O . VAL A 1 292 ? -15.930 -31.119 21.091 1.00 10.01 290 VAL A O 1
ATOM 4543 N N . LYS A 1 293 ? -14.778 -31.027 19.158 1.00 9.42 291 LYS A N 1
ATOM 4544 C CA . LYS A 1 293 ? -13.727 -31.920 19.655 1.00 10.06 291 LYS A CA 1
ATOM 4545 C C . LYS A 1 293 ? -13.097 -31.368 20.934 1.00 9.16 291 LYS A C 1
ATOM 4546 O O . LYS A 1 293 ? -12.856 -32.109 21.892 1.00 10.59 291 LYS A O 1
ATOM 4565 N N . LEU A 1 294 ? -12.797 -30.070 20.962 1.00 8.94 292 LEU A N 1
ATOM 4566 C CA . LEU A 1 294 ? -12.170 -29.476 22.133 1.00 9.00 292 LEU A CA 1
ATOM 4567 C C . LEU A 1 294 ? -13.152 -29.241 23.277 1.00 8.83 292 LEU A C 1
ATOM 4568 O O . LEU A 1 294 ? -12.732 -29.216 24.438 1.00 10.54 292 LEU A O 1
ATOM 4584 N N . ALA A 1 295 ? -14.444 -29.117 22.980 1.00 8.36 293 ALA A N 1
ATOM 4585 C CA . ALA A 1 295 ? -15.460 -28.992 24.016 1.00 8.66 293 ALA A CA 1
ATOM 4586 C C . ALA A 1 295 ? -15.630 -30.296 24.778 1.00 9.28 293 ALA A C 1
ATOM 4587 O O . ALA A 1 295 ? -16.070 -30.280 25.936 1.00 11.02 293 ALA A O 1
ATOM 4594 N N . LEU A 1 296 ? -15.344 -31.419 24.120 1.00 9.71 294 LEU A N 1
ATOM 4595 C CA . LEU A 1 296 ? -15.494 -32.750 24.687 1.00 10.42 294 LEU A CA 1
ATOM 4596 C C . LEU A 1 296 ? -14.153 -33.366 25.070 1.00 10.62 294 LEU A C 1
ATOM 4597 O O . LEU A 1 296 ? -14.082 -34.566 25.366 1.00 12.47 294 LEU A O 1
ATOM 4613 N N . LEU A 1 297 ? -13.102 -32.559 25.112 1.00 10.10 295 LEU A N 1
ATOM 4614 C CA . LEU A 1 297 ? -11.778 -33.046 25.474 1.00 10.57 295 LEU A CA 1
ATOM 4615 C C . LEU A 1 297 ? -11.827 -33.755 26.828 1.00 10.39 295 LEU A C 1
ATOM 4616 O O . LEU A 1 297 ? -12.341 -33.185 27.800 1.00 11.26 295 LEU A O 1
ATOM 4632 N N . PRO A 1 298 ? -11.263 -34.950 26.948 1.00 10.49 296 PRO A N 1
ATOM 4633 C CA . PRO A 1 298 ? -11.237 -35.607 28.260 1.00 11.51 296 PRO A CA 1
ATOM 4634 C C . PRO A 1 298 ? -10.386 -34.857 29.269 1.00 11.05 296 PRO A C 1
ATOM 4635 O O . PRO A 1 298 ? -9.444 -34.141 28.922 1.00 11.21 296 PRO A O 1
ATOM 4646 N N . ASP A 1 299 ? -10.699 -35.090 30.547 1.00 12.01 297 ASP A N 1
ATOM 4647 C CA . ASP A 1 299 ? -9.906 -34.535 31.631 1.00 13.26 297 ASP A CA 1
ATOM 4648 C C . ASP A 1 299 ? -8.436 -34.874 31.415 1.00 11.92 297 ASP A C 1
ATOM 4649 O O . ASP A 1 299 ? -8.086 -35.987 31.001 1.00 13.08 297 ASP A O 1
ATOM 4658 N N . GLY A 1 300 ? -7.578 -33.912 31.734 1.00 12.70 298 GLY A N 1
ATOM 4659 C CA . GLY A 1 300 ? -6.155 -34.087 31.621 1.00 12.90 298 GLY A CA 1
ATOM 4660 C C . GLY A 1 300 ? -5.576 -33.731 30.278 1.00 11.73 298 GLY A C 1
ATOM 4661 O O . GLY A 1 300 ? -4.348 -33.758 30.129 1.00 12.91 298 GLY A O 1
ATOM 4665 N N . GLY A 1 301 ? -6.412 -33.420 29.296 1.00 11.82 299 GLY A N 1
ATOM 4666 C CA . GLY A 1 301 ? -5.920 -33.113 27.988 1.00 13.09 299 GLY A CA 1
ATOM 4667 C C . GLY A 1 301 ? -5.201 -31.770 27.938 1.00 12.21 299 GLY A C 1
ATOM 4668 O O . GLY A 1 301 ? -5.087 -31.065 28.937 1.00 13.80 299 GLY A O 1
ATOM 4672 N N . PRO A 1 302 ? -4.706 -31.402 26.756 1.00 11.79 300 PRO A N 1
ATOM 4673 C CA . PRO A 1 302 ? -4.017 -30.115 26.630 1.00 12.93 300 PRO A CA 1
ATOM 4674 C C . PRO A 1 302 ? -4.878 -28.937 27.070 1.00 12.11 300 PRO A C 1
ATOM 4675 O O . PRO A 1 302 ? -6.100 -28.947 26.931 1.00 12.76 300 PRO A O 1
ATOM 4686 N N . SER A 1 303 ? -4.216 -27.898 27.570 1.00 11.60 301 SER A N 1
ATOM 4687 C CA . SER A 1 303 ? -4.900 -26.658 27.900 1.00 11.28 301 SER A CA 1
ATOM 4688 C C . SER A 1 303 ? -3.966 -25.494 27.625 1.00 12.23 301 SER A C 1
ATOM 4689 O O . SER A 1 303 ? -2.757 -25.597 27.810 1.00 15.76 301 SER A O 1
ATOM 4697 N N . GLY A 1 304 ? -4.525 -24.397 27.159 1.00 10.85 302 GLY A N 1
ATOM 4698 C CA . GLY A 1 304 ? -3.757 -23.214 26.842 1.00 11.99 302 GLY A CA 1
ATOM 4699 C C . GLY A 1 304 ? -3.186 -23.185 25.457 1.00 15.11 302 GLY A C 1
ATOM 4700 O O . GLY A 1 304 ? -2.378 -22.312 25.165 1.00 20.79 302 GLY A O 1
ATOM 4704 N N . CYS A 1 305 ? -3.641 -24.049 24.580 1.00 11.79 303 CYS A N 1
ATOM 4705 C CA . CYS A 1 305 ? -3.014 -24.247 23.293 1.00 12.38 303 CYS A CA 1
ATOM 4706 C C . CYS A 1 305 ? -3.898 -23.748 22.170 1.00 12.03 303 CYS A C 1
ATOM 4707 O O . CYS A 1 305 ? -5.087 -23.547 22.352 1.00 13.15 303 CYS A O 1
ATOM 4715 N N . PHE A 1 306 ? -3.273 -23.546 21.023 1.00 12.16 304 PHE A N 1
ATOM 4716 C CA . PHE A 1 306 ? -3.949 -23.297 19.763 1.00 11.63 304 PHE A CA 1
ATOM 4717 C C . PHE A 1 306 ? -3.780 -24.519 18.864 1.00 11.84 304 PHE A C 1
ATOM 4718 O O . PHE A 1 306 ? -2.651 -24.972 18.650 1.00 13.77 304 PHE A O 1
ATOM 4735 N N . PHE A 1 307 ? -4.890 -25.037 18.326 1.00 10.95 305 PHE A N 1
ATOM 4736 C CA . PHE A 1 307 ? -4.892 -26.203 17.460 1.00 11.24 305 PHE A CA 1
ATOM 4737 C C . PHE A 1 307 ? -5.471 -25.867 16.092 1.00 12.15 305 PHE A C 1
ATOM 4738 O O . PHE A 1 307 ? -6.678 -25.578 15.985 1.00 12.69 305 PHE A O 1
ATOM 4755 N N . PRO A 1 308 ? -4.695 -25.999 15.021 1.00 13.23 306 PRO A N 1
ATOM 4756 C CA . PRO A 1 308 ? -5.283 -26.023 13.681 1.00 15.31 306 PRO A CA 1
ATOM 4757 C C . PRO A 1 308 ? -6.154 -27.259 13.524 1.00 12.41 306 PRO A C 1
ATOM 4758 O O . PRO A 1 308 ? -6.103 -28.199 14.319 1.00 12.71 306 PRO A O 1
ATOM 4769 N N . ARG A 1 309 ? -6.945 -27.257 12.459 1.00 12.49 307 ARG A N 1
ATOM 4770 C CA . ARG A 1 309 ? -7.973 -28.269 12.292 1.00 12.42 307 ARG A CA 1
ATOM 4771 C C . ARG A 1 309 ? -7.438 -29.691 12.436 1.00 12.73 307 ARG A C 1
ATOM 4772 O O . ARG A 1 309 ? -7.991 -30.504 13.187 1.00 13.14 307 ARG A O 1
ATOM 4793 N N . ASP A 1 310 ? -6.398 -30.042 11.683 1.00 14.23 308 ASP A N 1
ATOM 4794 C CA . ASP A 1 310 ? -5.994 -31.449 11.647 1.00 17.46 308 ASP A CA 1
ATOM 4795 C C . ASP A 1 310 ? -5.416 -31.894 12.991 1.00 16.39 308 ASP A C 1
ATOM 4796 O O . ASP A 1 310 ? -5.635 -33.030 13.417 1.00 18.84 308 ASP A O 1
ATOM 4805 N N . LYS A 1 311 ? -4.695 -31.010 13.677 1.00 15.08 309 LYS A N 1
ATOM 4806 C CA . LYS A 1 311 ? -4.144 -31.354 14.982 1.00 15.62 309 LYS A CA 1
ATOM 4807 C C . LYS A 1 311 ? -5.266 -31.528 15.994 1.00 14.69 309 LYS A C 1
ATOM 4808 O O . LYS A 1 311 ? -5.224 -32.448 16.818 1.00 15.84 309 LYS A O 1
ATOM 4827 N N . ALA A 1 312 ? -6.282 -30.663 15.932 1.00 13.31 310 ALA A N 1
ATOM 4828 C CA . ALA A 1 31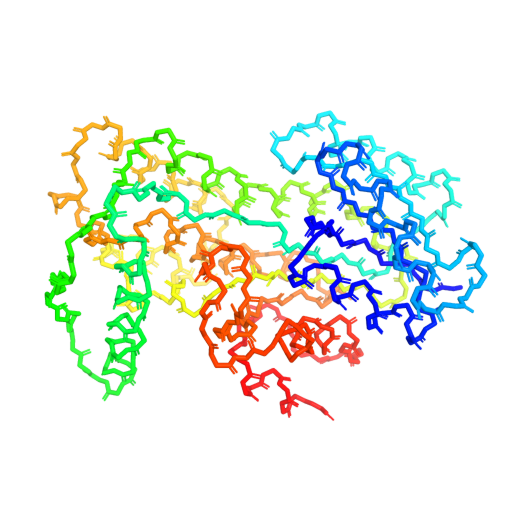2 ? -7.416 -30.781 16.837 1.00 13.87 310 ALA A CA 1
ATOM 4829 C C . ALA A 1 312 ? -8.098 -32.122 16.675 1.00 12.82 310 ALA A C 1
ATOM 4830 O O . ALA A 1 312 ? -8.396 -32.814 17.656 1.00 13.99 310 ALA A O 1
ATOM 4837 N N . LEU A 1 313 ? -8.364 -32.514 15.431 1.00 13.77 311 LEU A N 1
ATOM 4838 C CA . LEU A 1 313 ? -9.129 -33.727 15.208 1.00 13.98 311 LEU A CA 1
ATOM 4839 C C . LEU A 1 313 ? -8.344 -34.984 15.532 1.00 15.73 311 LEU A C 1
ATOM 4840 O O . LEU A 1 313 ? -8.963 -36.026 15.757 1.00 17.99 311 LEU A O 1
ATOM 4856 N N . ALA A 1 314 ? -7.024 -34.889 15.624 1.00 14.82 312 ALA A N 1
ATOM 4857 C CA . ALA A 1 314 ? -6.171 -36.010 15.998 1.00 16.74 312 ALA A CA 1
ATOM 4858 C C . ALA A 1 314 ? -5.899 -36.121 17.493 1.00 16.20 312 ALA A C 1
ATOM 4859 O O . ALA A 1 314 ? -5.182 -37.044 17.906 1.00 17.39 312 ALA A O 1
ATOM 4866 N N . LEU A 1 315 ? -6.460 -35.241 18.320 1.00 15.36 313 LEU A N 1
ATOM 4867 C CA . LEU A 1 315 ? -6.080 -35.219 19.726 1.00 16.16 313 LEU A CA 1
ATOM 4868 C C . LEU A 1 315 ? -6.547 -36.445 20.474 1.00 16.17 313 LEU A C 1
ATOM 4869 O O . LEU A 1 315 ? -5.915 -36.821 21.464 1.00 19.12 313 LEU A O 1
ATOM 4885 N N . TYR A 1 316 ? -7.646 -37.053 20.055 1.00 16.15 314 TYR A N 1
ATOM 4886 C CA . TYR A 1 316 ? -8.147 -38.263 20.674 1.00 17.38 314 TYR A CA 1
ATOM 4887 C C . TYR A 1 316 ? -9.194 -38.887 19.732 1.00 20.95 314 TYR A C 1
ATOM 4888 O O . TYR A 1 316 ? -9.522 -40.066 19.917 1.00 22.80 314 TYR A O 1
#

Radius of gyration: 18.71 Å; Cα contacts (8 Å, |Δi|>4): 661; chains: 1; bounding box: 49×46×49 Å

Foldseek 3Di:
DAEEEFEPCLFFLNVLLLLVCLVVVHQYEYEYQDPVSQVVSQVVSCVVSVDDPRSYHYDYADLLDLVRLLVVLVVCCVPPNAHAEYELDDAAQQWDKDPDLCVLVVVVVLVVVQLVVVVVPDQDRDDDDDDDDMDIDHALVSLVVRLSRQAVSLVSNCVSRVVRNVPYQAHEYERAFAPLLDLSQFFQPVLSCQLVPLVPDDLVSLVVQSVVVSVCRNVVCCVVRGGGPPSRSNNSNRVSNLSVQLNVCVVCVSYAGEYEHLAFEQTVNNVGDHDHYSNSSNVQRSLRRPPDGPFHHSYYYYNVRSVPRD

GO terms:
  GO:0052581 (-)-isopiperitenone reductase activity (F, IDA)
  GO:0070402 NADPH binding (F, IDA)
  GO:0042214 terpene metabolic process (P, IDA)
  GO:0031525 menthol biosynthetic process (P, IDA)

Organism: Mentha piperita (NCBI:txid34256)

InterPro domains:
  IPR002347 Short-chain dehydrogenase/reductase SDR [PF00106] (7-106)
  IPR002347 Short-chain dehydrogenase/reductase SDR [PR00080] (85-96)
  IPR002347 Short-chain dehydrogenase/reductase SDR [PR00080] (175-183)
  IPR002347 Short-chain dehydrogenase/reductase SDR [PR00080] (238-257)
  IPR002347 Short-chain dehydrogenase/reductase SDR [PR00081] (7-24)
  IPR002347 Short-chain dehydrogenase/reductase SDR [PR00081] (85-96)
  IPR002347 Short-chain dehydrogenase/reductase SDR [PR00081] (169-185)
  IPR002347 Short-chain dehydrogenase/reductase SDR [PR00081] (238-257)
  IPR002347 Short-chain dehydrogenase/reductase SDR [PR00081] (257-274)
  IPR036291 NAD(P)-binding domain superfamily [SSF51735] (6-298)

Sequence (310 aa):
QRRYALVTGANKGIGFEEICRQLAEKGIIVILTSSRNEEKRGLEARQQKLLKELNVSENRLVVFHQLDVTDLASVAAVAVFIKSSKFGKLDILVNNAGVSGVVEEMVVGDVSVVFNNEYIIEEADFFKKALQQALEAGAKEEPPFKPKANNGEEMIEKFEGAKDCVVTNYYGPKRLTQALIPLLQLSPSPRIVNVSSSFGSLLLLWNEEWAKGVLGDEDRRLTEEERVDEEVVEVFLKDIKEGKLEEESQQWPPHFAAERVSKAALNAYTKIAAKKKYPSFRINAICPGYAKTDITFHAGPLSVVAEAAQVPVKLALLPDGGPSGCFFPRDKALALY

CATH classification: 3.40.50.720